Protein AF-A0A2V5Z0I7-F1 (afdb_monomer_lite)

Radius of gyration: 16.73 Å; chains: 1; bounding box: 42×34×54 Å

Sequence (210 aa):
NGSHGFQFGGGSILKSCLAYNNGGAGITTSSVSSLTVIDCNAHFNTGFGIAGPKRTFVTGSTGEENRGGGISVGGSSTVSNCNASGNTGIGIIASAGSAVTGCTASGNTGDGIQVDNLARVEGNTCQGNGAGGGDGAGVHATGRINRIDGNMSTQNDRGIDIDAGGNFVVRNDASNNTTNYDVVAGNTNANVETPGANFVLTRPWANFIH

Structure (mmCIF, N/CA/C/O backbone):
data_AF-A0A2V5Z0I7-F1
#
_entry.id   AF-A0A2V5Z0I7-F1
#
loop_
_atom_site.group_PDB
_atom_site.id
_atom_site.type_symbol
_atom_site.label_atom_id
_atom_site.label_alt_id
_atom_site.label_comp_id
_atom_site.label_asym_id
_atom_site.label_entity_id
_atom_site.label_seq_id
_atom_site.pdbx_PDB_ins_code
_atom_site.Cartn_x
_atom_site.Cartn_y
_atom_site.Cartn_z
_atom_site.occupancy
_atom_site.B_iso_or_equiv
_atom_site.auth_seq_id
_atom_site.auth_comp_id
_atom_site.auth_asym_id
_atom_site.auth_atom_id
_atom_site.pdbx_PDB_model_num
ATOM 1 N N . ASN A 1 1 ? 16.838 7.363 -18.043 1.00 72.88 1 ASN A N 1
ATOM 2 C CA . ASN A 1 1 ? 16.816 7.312 -19.538 1.00 72.88 1 ASN A CA 1
ATOM 3 C C . ASN A 1 1 ? 15.404 7.684 -20.030 1.00 72.88 1 ASN A C 1
ATOM 5 O O . ASN A 1 1 ? 14.581 8.005 -19.190 1.00 72.88 1 ASN A O 1
ATOM 9 N N . GLY A 1 2 ? 15.090 7.680 -21.334 1.00 88.44 2 GLY A N 1
ATOM 10 C CA . GLY A 1 2 ? 13.735 8.011 -21.834 1.00 88.44 2 GLY A CA 1
ATOM 11 C C . GLY A 1 2 ? 12.663 6.918 -21.654 1.00 88.44 2 GLY A C 1
ATOM 12 O O . GLY A 1 2 ? 11.547 7.084 -22.127 1.00 88.44 2 GLY A O 1
ATOM 13 N N . SER A 1 3 ? 12.997 5.796 -21.017 1.00 94.81 3 SER A N 1
ATOM 14 C CA . SER A 1 3 ? 12.151 4.612 -20.829 1.00 94.81 3 SER A CA 1
ATOM 15 C C . SER A 1 3 ? 12.289 4.106 -19.383 1.00 94.81 3 SER A C 1
ATOM 17 O O . SER A 1 3 ? 12.441 4.915 -18.472 1.00 94.81 3 SER A O 1
ATOM 19 N N . HIS A 1 4 ? 12.214 2.796 -19.149 1.00 96.31 4 HIS A N 1
ATOM 20 C CA . HIS A 1 4 ? 12.399 2.175 -17.841 1.00 96.31 4 HIS A CA 1
ATOM 21 C C . HIS A 1 4 ? 13.868 2.151 -17.404 1.00 96.31 4 HIS A C 1
ATOM 23 O O . HIS A 1 4 ? 14.768 2.011 -18.237 1.00 96.31 4 HIS A O 1
ATOM 29 N N . GLY A 1 5 ? 14.116 2.239 -16.093 1.00 96.88 5 GLY A N 1
ATOM 30 C CA . GLY A 1 5 ? 15.464 2.067 -15.538 1.00 96.88 5 GLY A CA 1
ATOM 31 C C . GLY A 1 5 ? 15.947 0.631 -15.716 1.00 96.88 5 GLY A C 1
ATOM 32 O O . GLY A 1 5 ? 16.978 0.380 -16.339 1.00 96.88 5 GLY A O 1
ATOM 33 N N . PHE A 1 6 ? 15.135 -0.311 -15.245 1.00 95.62 6 PHE A N 1
ATOM 34 C CA . PHE A 1 6 ? 15.355 -1.736 -15.395 1.00 95.62 6 PHE A CA 1
ATOM 35 C C . PHE A 1 6 ? 14.079 -2.458 -15.832 1.00 95.62 6 PHE A C 1
ATOM 37 O O . PHE A 1 6 ? 13.031 -2.311 -15.204 1.00 95.62 6 PHE A O 1
ATOM 44 N N . GLN A 1 7 ? 14.179 -3.275 -16.882 1.00 94.94 7 GLN A N 1
ATOM 45 C CA . GLN A 1 7 ? 13.086 -4.110 -17.374 1.00 94.94 7 GLN A CA 1
ATOM 46 C C . GLN A 1 7 ? 13.605 -5.510 -17.709 1.00 94.94 7 GLN A C 1
ATOM 48 O O . GLN A 1 7 ? 14.482 -5.660 -18.556 1.00 94.94 7 GLN A O 1
ATOM 53 N N . PHE A 1 8 ? 13.047 -6.535 -17.060 1.00 88.69 8 PHE A N 1
ATOM 54 C CA . PHE A 1 8 ? 13.478 -7.930 -17.230 1.00 88.69 8 PHE A CA 1
ATOM 55 C C . PHE A 1 8 ? 12.331 -8.868 -17.597 1.00 88.69 8 PHE A C 1
ATOM 57 O O . PHE A 1 8 ? 11.160 -8.487 -17.593 1.00 88.69 8 PHE A O 1
ATOM 64 N N . GLY A 1 9 ? 12.681 -10.122 -17.884 1.00 90.06 9 GLY A N 1
ATOM 65 C CA . GLY A 1 9 ? 11.720 -11.214 -17.981 1.00 90.06 9 GLY A CA 1
ATOM 66 C C . GLY A 1 9 ? 11.118 -11.599 -16.623 1.00 90.06 9 GLY A C 1
ATOM 67 O O . GLY A 1 9 ? 11.499 -11.100 -15.567 1.00 90.06 9 GLY A O 1
ATOM 68 N N . GLY A 1 10 ? 10.146 -12.508 -16.654 1.00 88.94 10 GLY A N 1
ATOM 69 C CA . GLY A 1 10 ? 9.521 -13.028 -15.440 1.00 88.94 10 GLY A CA 1
ATOM 70 C C . GLY A 1 10 ? 10.473 -13.906 -14.625 1.00 88.94 10 GLY A C 1
ATOM 71 O O . GLY A 1 10 ? 11.297 -14.617 -15.194 1.00 88.94 10 GLY A O 1
ATOM 72 N N . GLY A 1 11 ? 10.339 -13.880 -13.299 1.00 89.81 11 GLY A N 1
ATOM 73 C CA . GLY A 1 11 ? 11.172 -14.668 -12.384 1.00 89.81 11 GLY A CA 1
ATOM 74 C C . GLY A 1 11 ? 12.544 -14.060 -12.095 1.00 89.81 11 GLY A C 1
ATOM 75 O O . GLY A 1 11 ? 13.369 -14.703 -11.453 1.00 89.81 11 GLY A O 1
ATOM 76 N N . SER A 1 12 ? 12.806 -12.836 -12.557 1.00 94.62 12 SER A N 1
ATOM 77 C CA . SER A 1 12 ? 14.054 -12.140 -12.256 1.00 94.62 12 SER A CA 1
ATOM 78 C C . SER A 1 12 ? 14.143 -11.721 -10.787 1.00 94.62 12 SER A C 1
ATOM 80 O O . SER A 1 12 ? 13.142 -11.372 -10.156 1.00 94.62 12 SER A O 1
ATOM 82 N N . ILE A 1 13 ? 15.372 -11.737 -10.270 1.00 96.19 13 ILE A N 1
ATOM 83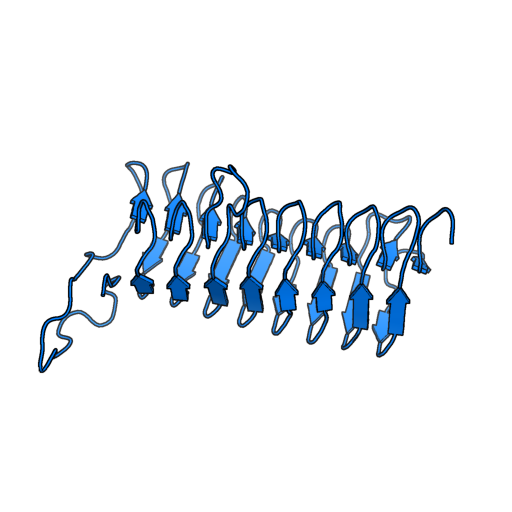 C CA . ILE A 1 13 ? 15.728 -11.277 -8.928 1.00 96.19 13 ILE A CA 1
ATOM 84 C C . ILE A 1 13 ? 16.647 -10.076 -9.078 1.00 96.19 13 ILE A C 1
ATOM 86 O O . ILE A 1 13 ? 17.708 -10.180 -9.694 1.00 96.19 13 ILE A O 1
ATOM 90 N N . LEU A 1 14 ? 16.249 -8.959 -8.485 1.00 96.38 14 LEU A N 1
ATOM 91 C CA . LEU A 1 14 ? 17.038 -7.746 -8.382 1.00 96.38 14 LEU A CA 1
ATOM 92 C C . LEU A 1 14 ? 17.409 -7.488 -6.939 1.00 96.38 14 LEU A C 1
ATOM 94 O O . LEU A 1 14 ? 16.564 -7.569 -6.048 1.00 96.38 14 LEU A O 1
ATOM 98 N N . LYS A 1 15 ? 18.681 -7.156 -6.732 1.00 98.12 15 LYS A N 1
ATOM 99 C CA . LYS A 1 15 ? 19.202 -6.823 -5.419 1.00 98.12 15 LYS A CA 1
ATOM 100 C C . LYS A 1 15 ? 20.134 -5.621 -5.477 1.00 98.12 15 LYS A C 1
ATOM 102 O O . LYS A 1 15 ? 20.977 -5.567 -6.368 1.00 98.12 15 LYS A O 1
ATOM 107 N N . SER A 1 16 ? 20.003 -4.690 -4.531 1.00 98.12 16 SER A N 1
ATOM 108 C CA . SER A 1 16 ? 20.959 -3.586 -4.328 1.00 98.12 16 SER A CA 1
ATOM 109 C C . SER A 1 16 ? 21.201 -2.735 -5.583 1.00 98.12 16 SER A C 1
ATOM 111 O O . SER A 1 16 ? 22.336 -2.438 -5.946 1.00 98.12 16 SER A O 1
ATOM 113 N N . CYS A 1 17 ? 20.118 -2.364 -6.270 1.00 97.50 17 CYS A N 1
ATOM 114 C CA . CYS A 1 17 ? 20.156 -1.591 -7.518 1.00 97.50 17 CYS A CA 1
ATOM 115 C C . CYS A 1 17 ? 19.535 -0.197 -7.341 1.00 97.50 17 CYS A C 1
ATOM 117 O O . CYS A 1 17 ? 18.588 -0.044 -6.571 1.00 97.50 17 CYS A O 1
ATOM 119 N N . LEU A 1 18 ? 20.019 0.789 -8.107 1.00 97.81 18 LEU A N 1
ATOM 120 C CA . LEU A 1 18 ? 19.482 2.156 -8.157 1.00 97.81 18 LEU A CA 1
ATOM 121 C C . LEU A 1 18 ? 18.833 2.442 -9.520 1.00 97.81 18 LEU A C 1
ATOM 123 O O . LEU A 1 18 ? 19.517 2.444 -10.542 1.00 97.81 18 LEU A O 1
ATOM 127 N N . ALA A 1 19 ? 17.531 2.727 -9.528 1.00 97.69 19 ALA A N 1
ATOM 128 C CA . ALA A 1 19 ? 16.762 3.166 -10.689 1.00 97.69 19 ALA A CA 1
ATOM 129 C C . ALA A 1 19 ? 16.374 4.644 -10.539 1.00 97.69 19 ALA A C 1
ATOM 131 O O . ALA A 1 19 ? 15.366 4.977 -9.917 1.00 97.69 19 ALA A O 1
ATOM 132 N N . TYR A 1 20 ? 17.189 5.533 -11.105 1.00 97.75 20 TYR A N 1
ATOM 133 C CA . TYR A 1 20 ? 17.080 6.979 -10.900 1.00 97.75 20 TYR A CA 1
ATOM 134 C C . TYR A 1 20 ? 16.722 7.730 -12.189 1.00 97.75 20 TYR A C 1
ATOM 136 O O . TYR A 1 20 ? 17.360 7.508 -13.220 1.00 97.75 20 TYR A O 1
ATOM 144 N N . ASN A 1 21 ? 15.752 8.648 -12.114 1.00 97.50 21 ASN A N 1
ATOM 145 C CA . ASN A 1 21 ? 15.411 9.606 -13.174 1.00 97.50 21 ASN A CA 1
ATOM 146 C C . ASN A 1 21 ? 15.149 8.956 -14.550 1.00 97.50 21 ASN A C 1
ATOM 148 O O . ASN A 1 21 ? 15.847 9.195 -15.549 1.00 97.50 21 ASN A O 1
ATOM 152 N N . ASN A 1 22 ? 14.149 8.073 -14.591 1.00 98.19 22 ASN A N 1
ATOM 153 C CA . ASN A 1 22 ? 13.744 7.365 -15.803 1.00 98.19 22 ASN A CA 1
ATOM 154 C C . ASN A 1 22 ? 12.391 7.848 -16.353 1.00 98.19 22 ASN A C 1
ATOM 156 O O . ASN A 1 22 ? 11.470 8.204 -15.617 1.00 98.19 22 ASN A O 1
ATOM 160 N N . GLY A 1 23 ? 12.275 7.843 -17.681 1.00 97.94 23 GLY A N 1
ATOM 161 C CA . GLY A 1 23 ? 11.106 8.263 -18.460 1.00 97.94 23 GLY A CA 1
ATOM 162 C C . GLY A 1 23 ? 9.938 7.271 -18.449 1.00 97.94 23 GLY A C 1
ATOM 163 O O . GLY A 1 23 ? 8.920 7.524 -19.082 1.00 97.94 23 GLY A O 1
ATOM 164 N N . GLY A 1 24 ? 10.061 6.171 -17.709 1.00 97.00 24 GLY A N 1
ATOM 165 C CA . GLY A 1 24 ? 8.984 5.255 -17.351 1.00 97.00 24 GLY A CA 1
ATOM 166 C C . GLY A 1 24 ? 9.108 4.830 -15.889 1.00 97.00 24 GLY A C 1
ATOM 167 O O . GLY A 1 24 ? 9.561 5.602 -15.050 1.00 97.00 24 GLY A O 1
ATOM 168 N N . ALA A 1 25 ? 8.710 3.596 -15.575 1.00 97.50 25 ALA A N 1
ATOM 169 C CA . ALA A 1 25 ? 8.950 3.000 -14.258 1.00 97.50 25 ALA A CA 1
ATOM 170 C C . ALA A 1 25 ? 10.449 2.796 -13.956 1.00 97.50 25 ALA A C 1
ATOM 172 O O . ALA A 1 25 ? 11.232 2.535 -14.874 1.00 97.50 25 ALA A O 1
ATOM 173 N N . GLY A 1 26 ? 10.835 2.856 -12.681 1.00 98.25 26 GLY A N 1
ATOM 174 C CA . GLY A 1 26 ? 12.211 2.600 -12.251 1.00 98.25 26 GLY A CA 1
ATOM 175 C C . GLY A 1 26 ? 12.608 1.140 -12.464 1.00 98.25 26 GLY A C 1
ATOM 176 O O . GLY A 1 26 ? 13.501 0.847 -13.258 1.00 98.25 26 GLY A O 1
ATOM 177 N N . ILE A 1 27 ? 11.912 0.222 -11.795 1.00 97.69 27 ILE A N 1
ATOM 178 C CA . ILE A 1 27 ? 12.108 -1.229 -11.893 1.00 97.69 27 ILE A CA 1
ATOM 179 C C . ILE A 1 27 ? 10.803 -1.874 -12.345 1.00 97.69 27 ILE A C 1
ATOM 181 O O . ILE A 1 27 ? 9.761 -1.666 -11.729 1.00 97.69 27 ILE A O 1
ATOM 185 N N . THR A 1 28 ? 10.851 -2.674 -13.407 1.00 96.50 28 THR A N 1
ATOM 186 C CA . THR A 1 28 ? 9.677 -3.379 -13.923 1.00 96.50 28 THR A CA 1
ATOM 187 C C . THR A 1 28 ? 10.035 -4.696 -14.612 1.00 96.50 28 THR A C 1
ATOM 189 O O . THR A 1 28 ? 11.202 -5.082 -14.722 1.00 96.50 28 THR A O 1
ATOM 192 N N . THR A 1 29 ? 9.019 -5.407 -15.093 1.00 92.94 29 THR A N 1
ATOM 193 C CA . THR A 1 29 ? 9.180 -6.578 -15.959 1.00 92.94 29 THR A CA 1
ATOM 194 C C . THR A 1 29 ? 8.359 -6.420 -17.231 1.00 92.94 29 THR A C 1
ATOM 196 O O . THR A 1 29 ? 7.343 -5.730 -17.246 1.00 92.94 29 THR A O 1
ATOM 199 N N . SER A 1 30 ? 8.762 -7.104 -18.296 1.00 89.06 30 SER A N 1
ATOM 200 C CA . SER A 1 30 ? 7.955 -7.277 -19.509 1.00 89.06 30 SER A CA 1
ATOM 201 C C . SER A 1 30 ? 7.027 -8.502 -19.441 1.00 89.06 30 SER A C 1
ATOM 203 O O . SER A 1 30 ? 6.398 -8.860 -20.434 1.00 89.06 30 SER A O 1
ATOM 205 N N . SER A 1 31 ? 6.944 -9.177 -18.287 1.00 85.69 31 SER A N 1
ATOM 206 C CA . SER A 1 31 ? 6.233 -10.445 -18.098 1.00 85.69 31 SER A CA 1
ATOM 207 C C . SER A 1 31 ? 5.116 -10.335 -17.057 1.00 85.69 31 SER A C 1
ATOM 209 O O . SER A 1 31 ? 5.097 -9.457 -16.206 1.00 85.69 31 SER A O 1
ATOM 211 N N . VAL A 1 32 ? 4.197 -11.300 -17.067 1.00 84.81 32 VAL A N 1
ATOM 212 C CA . VAL A 1 32 ? 3.115 -11.428 -16.074 1.00 84.81 32 VAL A CA 1
ATOM 213 C C . VAL A 1 32 ? 3.430 -12.450 -14.970 1.00 84.81 32 VAL A C 1
ATOM 215 O O . VAL A 1 32 ? 2.522 -12.912 -14.279 1.00 84.81 32 VAL A O 1
ATOM 218 N N . SER A 1 33 ? 4.690 -12.885 -14.838 1.00 88.44 33 SER A N 1
ATOM 219 C CA . SER A 1 33 ? 5.036 -14.062 -14.023 1.00 88.44 33 SER A CA 1
ATOM 220 C C . SER A 1 33 ? 5.293 -13.750 -12.549 1.00 88.44 33 SER A C 1
ATOM 222 O O . SER A 1 33 ? 4.481 -14.138 -11.712 1.00 88.44 33 SER A O 1
ATOM 224 N N . SER A 1 34 ? 6.444 -13.164 -12.236 1.00 93.75 34 SER A N 1
ATOM 225 C CA . SER A 1 34 ? 6.893 -12.807 -10.887 1.00 93.75 34 SER A CA 1
ATOM 226 C C . SER A 1 34 ? 8.106 -11.888 -10.998 1.00 93.75 34 SER A C 1
ATOM 228 O O . SER A 1 34 ? 8.772 -11.851 -12.037 1.00 93.75 34 SER A O 1
ATOM 230 N N . LEU A 1 35 ? 8.389 -11.161 -9.923 1.00 96.31 35 LEU A N 1
ATOM 231 C CA . LEU A 1 35 ? 9.571 -10.320 -9.774 1.00 96.31 35 LEU A CA 1
ATOM 232 C C . LEU A 1 35 ? 9.997 -10.345 -8.309 1.00 96.31 35 LEU A C 1
ATOM 234 O O . LEU A 1 35 ? 9.147 -10.233 -7.432 1.00 96.31 35 LEU A O 1
ATOM 238 N N . THR A 1 36 ? 11.292 -10.445 -8.048 1.00 98.00 36 THR A N 1
ATOM 239 C CA . THR A 1 36 ? 11.851 -10.288 -6.705 1.00 98.00 36 THR A CA 1
ATOM 240 C C . THR A 1 36 ? 12.726 -9.043 -6.684 1.00 98.00 36 THR A C 1
ATOM 242 O O . THR A 1 36 ? 13.647 -8.937 -7.488 1.00 98.00 36 THR A O 1
ATOM 245 N N . VAL A 1 37 ? 12.443 -8.106 -5.782 1.00 98.31 37 VAL A N 1
ATOM 246 C CA . VAL A 1 37 ? 13.184 -6.851 -5.604 1.00 98.31 37 VAL A CA 1
ATOM 247 C C . VAL A 1 37 ? 13.608 -6.738 -4.145 1.00 98.31 37 VAL A C 1
ATOM 249 O O . VAL A 1 37 ? 12.775 -6.801 -3.242 1.00 98.31 37 VAL A O 1
ATOM 252 N N . ILE A 1 38 ? 14.910 -6.628 -3.912 1.00 98.69 38 ILE A N 1
ATOM 253 C CA . ILE A 1 38 ? 15.512 -6.667 -2.579 1.00 98.69 38 ILE A CA 1
ATOM 254 C C . ILE A 1 38 ? 16.476 -5.490 -2.453 1.00 98.69 38 ILE A C 1
ATOM 256 O O . ILE A 1 38 ? 17.401 -5.364 -3.250 1.00 98.69 38 ILE A O 1
ATOM 260 N N . ASP A 1 39 ? 16.311 -4.647 -1.442 1.00 98.56 39 ASP A N 1
ATOM 261 C CA . ASP A 1 39 ? 17.251 -3.557 -1.148 1.00 98.56 39 ASP A CA 1
ATOM 262 C C . ASP A 1 39 ? 17.509 -2.619 -2.348 1.00 98.56 39 ASP A C 1
ATOM 264 O O . ASP A 1 39 ? 18.632 -2.166 -2.571 1.00 98.56 39 ASP A O 1
ATOM 268 N N . CYS A 1 40 ? 16.498 -2.372 -3.184 1.00 98.56 40 CYS A N 1
ATOM 269 C CA . CYS A 1 40 ? 16.621 -1.498 -4.352 1.00 98.56 40 CYS A CA 1
ATOM 270 C C . CYS A 1 40 ? 16.057 -0.106 -4.073 1.00 98.56 40 CYS A C 1
ATOM 272 O O . CYS A 1 40 ? 15.072 0.035 -3.358 1.00 98.56 40 CYS A O 1
ATOM 274 N N . ASN A 1 41 ? 16.625 0.915 -4.712 1.00 98.31 41 ASN A N 1
ATOM 275 C CA . ASN A 1 41 ? 16.130 2.285 -4.647 1.00 98.31 41 ASN A CA 1
ATOM 276 C C . ASN A 1 41 ? 15.627 2.726 -6.028 1.00 98.31 41 ASN A C 1
ATOM 278 O O . ASN A 1 41 ? 16.396 2.739 -6.989 1.00 98.31 41 ASN A O 1
ATOM 282 N N . ALA A 1 42 ? 14.347 3.071 -6.135 1.00 98.31 42 ALA A N 1
ATOM 283 C CA . ALA A 1 42 ? 13.740 3.634 -7.328 1.00 98.31 42 ALA A CA 1
ATOM 284 C C . ALA A 1 42 ? 13.226 5.054 -7.054 1.00 98.31 42 ALA A C 1
ATOM 286 O O . ALA A 1 42 ? 12.250 5.245 -6.327 1.00 98.31 42 ALA A O 1
ATOM 287 N N . HIS A 1 43 ? 13.883 6.038 -7.670 1.00 96.88 43 HIS A N 1
ATOM 288 C CA . HIS A 1 43 ? 13.729 7.450 -7.332 1.00 96.88 43 HIS A CA 1
ATOM 289 C C . HIS A 1 43 ? 13.579 8.356 -8.562 1.00 96.88 43 HIS A C 1
ATOM 291 O O . HIS A 1 43 ? 14.244 8.139 -9.582 1.00 96.88 43 HIS A O 1
ATOM 297 N N . PHE A 1 44 ? 12.754 9.404 -8.469 1.00 97.81 44 PHE A N 1
ATOM 298 C CA . PHE A 1 44 ? 12.509 10.379 -9.550 1.00 97.81 44 PHE A CA 1
ATOM 299 C C . PHE A 1 44 ? 12.086 9.773 -10.895 1.00 97.81 44 PHE A C 1
ATOM 301 O O . PHE A 1 44 ? 12.395 10.304 -11.962 1.00 97.81 44 PHE A O 1
ATOM 308 N N . ASN A 1 45 ? 11.388 8.645 -10.889 1.00 98.44 45 ASN A N 1
ATOM 309 C CA . ASN A 1 45 ? 10.894 8.054 -12.123 1.00 98.44 45 ASN A CA 1
ATOM 310 C C . ASN A 1 45 ? 9.550 8.678 -12.503 1.00 98.44 45 ASN A C 1
ATOM 312 O O . ASN A 1 45 ? 8.736 9.046 -11.658 1.00 98.44 45 ASN A O 1
ATOM 316 N N . THR A 1 46 ? 9.308 8.822 -13.800 1.00 98.25 46 THR A N 1
ATOM 317 C CA . THR A 1 46 ? 8.039 9.381 -14.291 1.00 98.25 46 THR A CA 1
ATOM 318 C C . THR A 1 46 ? 6.867 8.405 -14.135 1.00 98.25 46 THR A C 1
ATOM 320 O O . THR A 1 46 ? 5.726 8.841 -14.018 1.00 98.25 46 THR A O 1
ATOM 323 N N . GLY A 1 47 ? 7.135 7.095 -14.122 1.00 97.81 47 GLY A N 1
ATOM 324 C CA . GLY A 1 47 ? 6.166 6.054 -13.777 1.00 97.81 47 GLY A CA 1
ATOM 325 C C . GLY A 1 47 ? 6.199 5.704 -12.289 1.00 97.81 47 GLY A C 1
ATOM 326 O O . GLY A 1 47 ? 6.549 6.536 -11.457 1.00 97.81 47 GLY A O 1
ATOM 327 N N . PHE A 1 48 ? 5.854 4.458 -11.957 1.00 98.31 48 PHE A N 1
ATOM 328 C CA . PHE A 1 48 ? 6.072 3.922 -10.611 1.00 98.31 48 PHE A CA 1
ATOM 329 C C . PHE A 1 48 ? 7.563 3.701 -10.335 1.00 98.31 48 PHE A C 1
ATOM 331 O O . PHE A 1 48 ? 8.308 3.328 -11.245 1.00 98.31 48 PHE A O 1
ATOM 338 N N . GLY A 1 49 ? 7.999 3.849 -9.085 1.00 98.56 49 GLY A N 1
ATOM 339 C CA . GLY A 1 49 ? 9.346 3.445 -8.681 1.00 98.56 49 GLY A CA 1
ATOM 340 C C . GLY A 1 49 ? 9.580 1.957 -8.962 1.00 98.56 49 GLY A C 1
ATOM 341 O O . GLY A 1 49 ? 10.462 1.588 -9.741 1.00 98.56 49 GLY A O 1
ATOM 342 N N . ILE A 1 50 ? 8.728 1.100 -8.399 1.00 98.56 50 ILE A N 1
ATOM 343 C CA . ILE A 1 50 ? 8.744 -0.352 -8.616 1.00 98.56 50 ILE A CA 1
ATOM 344 C C . ILE A 1 50 ? 7.373 -0.794 -9.130 1.00 98.56 50 ILE A C 1
ATOM 346 O O . ILE A 1 50 ? 6.361 -0.557 -8.480 1.00 98.56 50 ILE A O 1
ATOM 350 N N . ALA A 1 51 ? 7.338 -1.465 -10.281 1.00 97.50 51 ALA A N 1
ATOM 351 C CA . ALA A 1 51 ? 6.130 -2.024 -10.880 1.00 97.50 51 ALA A CA 1
ATOM 352 C C . ALA A 1 51 ? 6.300 -3.533 -11.108 1.00 97.50 51 ALA A C 1
ATOM 354 O O . ALA A 1 51 ? 7.016 -3.969 -12.010 1.00 97.50 51 ALA A O 1
ATOM 355 N N . GLY A 1 52 ? 5.647 -4.340 -10.278 1.00 96.38 52 GLY A N 1
ATOM 356 C CA . GLY A 1 52 ? 5.685 -5.796 -10.344 1.00 96.38 52 GLY A CA 1
ATOM 357 C C . GLY A 1 52 ? 4.380 -6.405 -10.867 1.00 96.38 52 GLY A C 1
ATOM 358 O O . GLY A 1 52 ? 3.302 -5.882 -10.579 1.00 96.38 52 GLY A O 1
ATOM 359 N N . PRO A 1 53 ? 4.434 -7.530 -11.605 1.00 96.25 53 PRO A N 1
ATOM 360 C CA . PRO A 1 53 ? 3.240 -8.304 -11.934 1.00 96.25 53 PRO A CA 1
ATOM 361 C C . PRO A 1 53 ? 2.671 -9.008 -10.683 1.00 96.25 53 PRO A C 1
ATOM 363 O O . PRO A 1 53 ? 2.958 -8.656 -9.542 1.00 96.25 53 PRO A O 1
ATOM 366 N N . LYS A 1 54 ? 1.825 -10.025 -10.876 1.00 95.81 54 LYS A N 1
ATOM 367 C CA . LYS A 1 54 ? 1.428 -10.933 -9.787 1.00 95.81 54 LYS A CA 1
ATOM 368 C C . LYS A 1 54 ? 2.636 -11.677 -9.209 1.00 95.81 54 LYS A C 1
ATOM 370 O O . LYS A 1 54 ? 3.608 -11.919 -9.926 1.00 95.81 54 LYS A O 1
ATOM 375 N N . ARG A 1 55 ? 2.527 -12.130 -7.956 1.00 96.94 55 ARG A N 1
ATOM 376 C CA . ARG A 1 55 ? 3.582 -12.866 -7.232 1.00 96.94 55 ARG A CA 1
ATOM 377 C C . ARG A 1 55 ? 4.905 -12.109 -7.206 1.00 96.94 55 ARG A C 1
ATOM 379 O O . ARG A 1 55 ? 5.973 -12.687 -7.427 1.00 96.94 55 ARG A O 1
ATOM 386 N N . THR A 1 56 ? 4.825 -10.806 -6.987 1.00 97.94 56 THR A N 1
ATOM 387 C CA . THR A 1 56 ? 6.001 -9.980 -6.772 1.00 97.94 56 THR A CA 1
ATOM 388 C C . THR A 1 56 ? 6.369 -9.989 -5.294 1.00 97.94 56 THR A C 1
ATOM 390 O O . THR A 1 56 ? 5.508 -9.918 -4.423 1.00 97.94 56 THR A O 1
ATOM 393 N N . PHE A 1 57 ? 7.663 -10.089 -5.017 1.00 98.44 57 PHE A N 1
ATOM 394 C CA . PHE A 1 57 ? 8.227 -9.975 -3.682 1.00 98.44 57 PHE A CA 1
ATOM 395 C C . PHE A 1 57 ? 9.114 -8.735 -3.636 1.00 98.44 57 PHE A C 1
ATOM 397 O O . PHE A 1 57 ? 10.128 -8.692 -4.329 1.00 98.44 57 PHE A O 1
ATOM 404 N N . VAL A 1 58 ? 8.731 -7.734 -2.848 1.00 98.75 58 VAL A N 1
ATOM 405 C CA . VAL A 1 58 ? 9.513 -6.515 -2.623 1.00 98.75 58 VAL A CA 1
ATOM 406 C C . VAL A 1 58 ? 9.864 -6.433 -1.147 1.00 98.75 58 VAL A C 1
ATOM 408 O O . VAL A 1 58 ? 8.972 -6.441 -0.299 1.00 98.75 58 VAL A O 1
ATOM 411 N N . THR A 1 59 ? 11.153 -6.343 -0.828 1.00 98.81 59 THR A N 1
ATOM 412 C CA . THR A 1 59 ? 11.595 -6.136 0.552 1.00 98.81 59 THR A CA 1
ATOM 413 C C . THR A 1 59 ? 12.743 -5.146 0.650 1.00 98.81 59 THR A C 1
ATOM 415 O O . THR A 1 59 ? 13.581 -5.083 -0.252 1.00 98.81 59 THR A O 1
ATOM 418 N N . GLY A 1 60 ? 12.788 -4.375 1.738 1.00 98.50 60 GLY A N 1
ATOM 419 C CA . GLY A 1 60 ? 13.908 -3.468 2.021 1.00 98.50 60 GLY A CA 1
ATOM 420 C C . GLY A 1 60 ? 14.105 -2.381 0.963 1.00 98.50 60 GLY A C 1
ATOM 421 O O . GLY A 1 60 ? 15.197 -1.843 0.841 1.00 98.50 60 GLY A O 1
ATOM 422 N N . SER A 1 61 ? 13.096 -2.121 0.130 1.00 98.81 61 SER A N 1
ATOM 423 C CA . SER A 1 61 ? 13.246 -1.311 -1.079 1.00 98.81 61 SER A CA 1
ATOM 424 C C . SER A 1 61 ? 12.523 0.025 -0.964 1.00 98.81 61 SER A C 1
ATOM 426 O O . SER A 1 61 ? 11.579 0.185 -0.192 1.00 98.81 61 SER A O 1
ATOM 428 N N . THR A 1 62 ? 12.958 0.971 -1.784 1.00 98.56 62 THR A N 1
ATOM 429 C CA . THR A 1 62 ? 12.490 2.350 -1.789 1.00 98.56 62 THR A CA 1
ATOM 430 C C . THR A 1 62 ? 11.845 2.695 -3.130 1.00 98.56 62 THR A C 1
ATOM 432 O O . THR A 1 62 ? 12.430 2.438 -4.182 1.00 98.56 62 THR A O 1
ATOM 435 N N . GLY A 1 63 ? 10.655 3.294 -3.088 1.00 98.38 63 GLY A N 1
ATOM 436 C CA . GLY A 1 63 ? 9.956 3.907 -4.216 1.00 98.38 63 GLY A CA 1
ATOM 437 C C . GLY A 1 63 ? 9.592 5.351 -3.878 1.00 98.38 63 GLY A C 1
ATOM 438 O O . GLY A 1 63 ? 8.480 5.615 -3.426 1.00 98.38 63 GLY A O 1
ATOM 439 N N . GLU A 1 64 ? 10.528 6.276 -4.069 1.00 97.75 64 GLU A N 1
ATOM 440 C CA . GLU A 1 64 ? 10.419 7.663 -3.594 1.00 97.75 64 GLU A CA 1
ATOM 441 C C . GLU A 1 64 ? 10.386 8.696 -4.723 1.00 97.75 64 GLU A C 1
ATOM 443 O O . GLU A 1 64 ? 11.030 8.531 -5.762 1.00 97.75 64 GLU A O 1
ATOM 448 N N . GLU A 1 65 ? 9.635 9.777 -4.509 1.00 98.06 65 GLU A N 1
ATOM 449 C CA . GLU A 1 65 ? 9.603 10.957 -5.386 1.00 98.06 65 GLU A CA 1
ATOM 450 C C . GLU A 1 65 ? 9.321 10.628 -6.863 1.00 98.06 65 GLU A C 1
ATOM 452 O O . GLU A 1 65 ? 9.823 11.266 -7.792 1.00 98.06 65 GLU A O 1
ATOM 457 N N . ASN A 1 66 ? 8.508 9.598 -7.103 1.00 98.38 66 ASN A N 1
ATOM 458 C CA . ASN A 1 66 ? 8.100 9.184 -8.438 1.00 98.38 66 ASN A CA 1
ATOM 459 C C . ASN A 1 66 ? 6.763 9.830 -8.815 1.00 98.38 66 ASN A C 1
ATOM 461 O O . ASN A 1 66 ? 5.884 10.042 -7.975 1.00 98.38 66 ASN A O 1
ATOM 465 N N . ARG A 1 67 ? 6.577 10.109 -10.108 1.00 97.06 67 ARG A N 1
ATOM 466 C CA . ARG A 1 67 ? 5.347 10.758 -10.581 1.00 97.06 67 ARG A CA 1
ATOM 467 C C . ARG A 1 67 ? 4.140 9.817 -10.645 1.00 97.06 67 ARG A C 1
ATOM 469 O O . ARG A 1 67 ? 3.014 10.254 -10.441 1.00 97.06 67 ARG A O 1
ATOM 476 N N . GLY A 1 68 ? 4.346 8.534 -10.940 1.00 95.38 68 GLY A N 1
ATOM 477 C CA . GLY A 1 68 ? 3.244 7.566 -11.013 1.00 95.38 68 GLY A CA 1
ATOM 478 C C . GLY A 1 68 ? 2.809 7.017 -9.650 1.00 95.38 68 GLY A C 1
ATOM 479 O O . GLY A 1 68 ? 1.637 6.707 -9.461 1.00 95.38 68 GLY A O 1
ATOM 480 N N . GLY A 1 69 ? 3.750 6.889 -8.712 1.00 97.44 69 GLY A N 1
ATOM 481 C CA . GLY A 1 69 ? 3.564 6.246 -7.409 1.00 97.44 69 GLY A CA 1
ATOM 482 C C . GLY A 1 69 ? 4.825 5.505 -6.954 1.00 97.44 69 GLY A C 1
ATOM 483 O O . GLY A 1 69 ? 5.776 5.353 -7.724 1.00 97.44 69 GLY A O 1
ATOM 484 N N . GLY A 1 70 ? 4.848 5.014 -5.718 1.00 98.62 70 GLY A N 1
ATOM 485 C CA . GLY A 1 70 ? 6.040 4.368 -5.159 1.00 98.62 70 GLY A CA 1
ATOM 486 C C . GLY A 1 70 ? 6.216 2.929 -5.646 1.00 98.62 70 GLY A C 1
ATOM 487 O O . GLY A 1 70 ? 7.095 2.625 -6.458 1.00 98.62 70 GLY A O 1
ATOM 488 N N . ILE A 1 71 ? 5.365 2.033 -5.149 1.00 98.88 71 ILE A N 1
ATOM 489 C CA . ILE A 1 71 ? 5.428 0.587 -5.380 1.00 98.88 71 ILE A CA 1
ATOM 490 C C . ILE A 1 71 ? 4.050 0.089 -5.818 1.00 98.88 71 ILE A C 1
ATOM 492 O O . ILE A 1 71 ? 3.071 0.233 -5.097 1.00 98.88 71 ILE A O 1
ATOM 496 N N . SER A 1 72 ? 3.967 -0.549 -6.981 1.00 98.56 72 SER A N 1
ATOM 497 C CA . SER A 1 72 ? 2.750 -1.196 -7.471 1.00 98.56 72 SER A CA 1
ATOM 498 C C . SER A 1 72 ? 3.017 -2.673 -7.726 1.00 98.56 72 SER A C 1
ATOM 500 O O . SER A 1 72 ? 3.925 -3.020 -8.483 1.00 98.56 72 SER A O 1
ATOM 502 N N . VAL A 1 73 ? 2.242 -3.549 -7.085 1.00 98.44 73 VAL A N 1
ATOM 503 C CA . VAL A 1 73 ? 2.344 -5.001 -7.261 1.00 98.44 73 VAL A CA 1
ATOM 504 C C . VAL A 1 73 ? 0.996 -5.630 -7.610 1.00 98.44 73 VAL A C 1
ATOM 506 O O . VAL A 1 73 ? -0.066 -5.259 -7.095 1.00 98.44 73 VAL A O 1
ATOM 509 N N . GLY A 1 74 ? 1.048 -6.633 -8.487 1.00 97.81 74 GLY A N 1
ATOM 510 C CA . GLY A 1 74 ? -0.102 -7.463 -8.828 1.00 97.81 74 GLY A CA 1
ATOM 511 C C . GLY A 1 74 ? -0.503 -8.411 -7.695 1.00 97.81 74 GLY A C 1
ATOM 512 O O . GLY A 1 74 ? 0.063 -8.390 -6.605 1.00 97.81 74 GLY A O 1
ATOM 513 N N . GLY A 1 75 ? -1.496 -9.268 -7.948 1.00 97.62 75 GLY A N 1
ATOM 514 C CA . GLY A 1 75 ? -2.069 -10.132 -6.910 1.00 97.62 75 GLY A CA 1
ATOM 515 C C . GLY A 1 75 ? -1.099 -11.178 -6.354 1.00 97.62 75 GLY A C 1
ATOM 516 O O . GLY A 1 75 ? -0.127 -11.558 -7.014 1.00 97.62 75 GLY A O 1
ATOM 517 N N . SER A 1 76 ? -1.397 -11.677 -5.154 1.00 98.06 76 SER A N 1
ATOM 518 C CA . SER A 1 76 ? -0.583 -12.667 -4.430 1.00 98.06 76 SER A CA 1
ATOM 519 C C . SER A 1 76 ? 0.870 -12.228 -4.213 1.00 98.06 76 SER A C 1
ATOM 521 O O . SER A 1 76 ? 1.788 -13.037 -4.357 1.00 98.06 76 SER A O 1
ATOM 523 N N . SER A 1 77 ? 1.083 -10.945 -3.926 1.00 98.62 77 SER A N 1
ATOM 524 C CA . SER A 1 77 ? 2.409 -10.348 -3.751 1.00 98.62 77 SER A CA 1
ATOM 525 C C . SER A 1 77 ? 2.724 -10.059 -2.282 1.00 98.62 77 SER A C 1
ATOM 527 O O . SER A 1 77 ? 1.839 -10.025 -1.428 1.00 98.62 77 SER A O 1
ATOM 529 N N . THR A 1 78 ? 3.994 -9.814 -1.982 1.00 98.81 78 THR A N 1
ATOM 530 C CA . THR A 1 78 ? 4.450 -9.362 -0.664 1.00 98.81 78 THR A CA 1
ATOM 531 C C . THR A 1 78 ? 5.255 -8.087 -0.830 1.00 98.81 78 THR A C 1
ATOM 533 O O . THR A 1 78 ? 6.191 -8.048 -1.629 1.00 98.81 78 THR A O 1
ATOM 536 N N . VAL A 1 79 ? 4.905 -7.063 -0.060 1.00 98.94 79 VAL A N 1
ATOM 537 C CA . VAL A 1 79 ? 5.675 -5.828 0.089 1.00 98.94 79 VAL A CA 1
ATOM 538 C C . VAL A 1 79 ? 5.980 -5.675 1.571 1.00 98.94 79 VAL A C 1
ATOM 540 O O . VAL A 1 79 ? 5.063 -5.573 2.382 1.00 98.94 79 VAL A O 1
ATOM 543 N N . SER A 1 80 ? 7.254 -5.702 1.945 1.00 98.88 80 SER A N 1
ATOM 544 C CA . SER A 1 80 ? 7.634 -5.659 3.357 1.00 98.88 80 SER A CA 1
ATOM 545 C C . SER A 1 80 ? 8.831 -4.771 3.626 1.00 98.88 80 SER A C 1
ATOM 547 O O . SER A 1 80 ? 9.799 -4.811 2.872 1.00 98.88 80 SER A O 1
ATOM 549 N N . ASN A 1 81 ? 8.823 -4.028 4.732 1.00 98.81 81 ASN A N 1
ATOM 550 C CA . ASN A 1 81 ? 9.962 -3.196 5.137 1.00 98.81 81 ASN A CA 1
ATOM 551 C C . ASN A 1 81 ? 10.419 -2.245 4.016 1.00 98.81 81 ASN A C 1
ATOM 553 O O . ASN A 1 81 ? 11.608 -2.154 3.718 1.00 98.81 81 ASN A O 1
ATOM 557 N N . CYS A 1 82 ? 9.469 -1.624 3.316 1.00 98.88 82 CYS A N 1
ATOM 558 C CA . CYS A 1 82 ? 9.741 -0.729 2.191 1.00 98.88 82 CYS A CA 1
ATOM 559 C C . CYS A 1 82 ? 9.388 0.717 2.540 1.00 98.88 82 CYS A C 1
ATOM 561 O O . CYS A 1 82 ? 8.524 0.949 3.386 1.00 98.88 82 CYS A O 1
ATOM 563 N N . ASN A 1 83 ? 10.013 1.674 1.851 1.00 98.81 83 ASN A N 1
ATOM 564 C CA . ASN A 1 83 ? 9.646 3.086 1.935 1.00 98.81 83 ASN A CA 1
ATOM 565 C C . ASN A 1 83 ? 9.051 3.575 0.611 1.00 98.81 83 ASN A C 1
ATOM 567 O O . ASN A 1 83 ? 9.670 3.419 -0.441 1.00 98.81 83 ASN A O 1
ATOM 571 N N . ALA A 1 84 ? 7.860 4.162 0.652 1.00 98.69 84 ALA A N 1
ATOM 572 C CA . ALA A 1 84 ? 7.167 4.691 -0.514 1.00 98.69 84 ALA A CA 1
ATOM 573 C C . ALA A 1 84 ? 6.663 6.111 -0.237 1.00 98.69 84 ALA A C 1
ATOM 575 O O . ALA A 1 84 ? 5.504 6.310 0.138 1.00 98.69 84 ALA A O 1
ATOM 576 N N . SER A 1 85 ? 7.550 7.094 -0.403 1.00 98.19 85 SER A N 1
ATOM 577 C CA . SER A 1 85 ? 7.304 8.460 0.065 1.00 98.19 85 SER A CA 1
ATOM 578 C C . SER A 1 85 ? 7.447 9.535 -1.005 1.00 98.19 85 SER A C 1
ATOM 580 O O . SER A 1 85 ? 8.202 9.387 -1.964 1.00 98.19 85 SER A O 1
ATOM 582 N N . GLY A 1 86 ? 6.728 10.643 -0.822 1.00 97.31 86 GLY A N 1
ATOM 583 C CA . GLY A 1 86 ? 6.851 11.839 -1.657 1.00 97.31 86 GLY A CA 1
ATOM 584 C C . GLY A 1 86 ? 6.399 11.643 -3.105 1.00 97.31 86 GLY A C 1
ATOM 585 O O . GLY A 1 86 ? 6.846 12.373 -3.987 1.00 97.31 86 GLY A O 1
ATOM 586 N N . ASN A 1 87 ? 5.569 10.637 -3.393 1.00 97.94 87 ASN A N 1
ATOM 587 C CA . ASN A 1 87 ? 5.134 10.362 -4.760 1.00 97.94 87 ASN A CA 1
ATOM 588 C C . ASN A 1 87 ? 3.919 11.223 -5.133 1.00 97.94 87 ASN A C 1
ATOM 590 O O . ASN A 1 87 ? 3.036 11.458 -4.310 1.00 97.94 87 ASN A O 1
ATOM 594 N N . THR A 1 88 ? 3.805 11.616 -6.406 1.00 96.31 88 THR A N 1
ATOM 595 C CA . THR A 1 88 ? 2.608 12.334 -6.904 1.00 96.31 88 THR A CA 1
ATOM 596 C C . THR A 1 88 ? 1.446 11.401 -7.265 1.00 96.31 88 THR A C 1
ATOM 598 O O . THR A 1 88 ? 0.533 11.780 -7.995 1.00 96.31 88 THR A O 1
ATOM 601 N N . GLY A 1 89 ? 1.505 10.158 -6.797 1.00 95.69 89 GLY A N 1
ATOM 602 C CA . GLY A 1 89 ? 0.466 9.147 -6.936 1.00 95.69 89 GLY A CA 1
ATOM 603 C C . GLY A 1 89 ? 0.273 8.429 -5.606 1.00 95.69 89 GLY A C 1
ATOM 604 O O . GLY A 1 89 ? 0.495 9.014 -4.550 1.00 95.69 89 GLY A O 1
ATOM 605 N N . ILE A 1 90 ? -0.112 7.156 -5.655 1.00 97.94 90 ILE A N 1
ATOM 606 C CA . ILE A 1 90 ? -0.241 6.309 -4.460 1.00 97.94 90 ILE A CA 1
ATOM 607 C C . ILE A 1 90 ? 1.141 5.802 -4.030 1.00 97.94 90 ILE A C 1
ATOM 609 O O . ILE A 1 9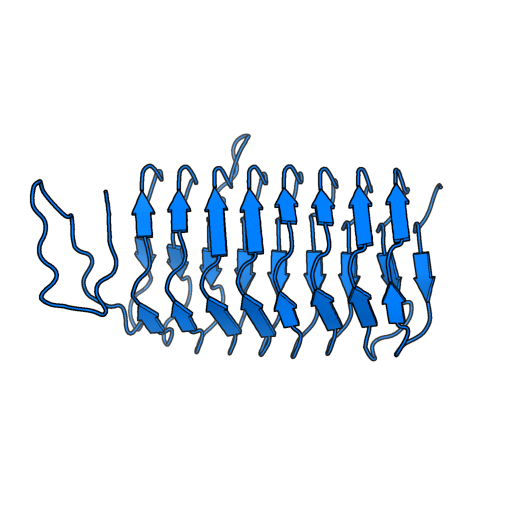0 ? 1.973 5.454 -4.877 1.00 97.94 90 ILE A O 1
ATOM 613 N N . GLY A 1 91 ? 1.383 5.727 -2.720 1.00 98.56 91 GLY A N 1
ATOM 614 C CA . GLY A 1 91 ? 2.614 5.172 -2.157 1.00 98.56 91 GLY A CA 1
ATOM 615 C C . GLY A 1 91 ? 2.780 3.696 -2.519 1.00 98.56 91 GLY A C 1
ATOM 616 O O . GLY A 1 91 ? 3.678 3.334 -3.281 1.00 98.56 91 GLY A O 1
ATOM 617 N N . ILE A 1 92 ? 1.891 2.840 -2.011 1.00 98.94 92 ILE A N 1
ATOM 618 C CA . ILE A 1 92 ? 1.896 1.393 -2.250 1.00 98.94 92 ILE A CA 1
ATOM 619 C C . ILE A 1 92 ? 0.529 0.937 -2.759 1.00 98.94 92 ILE A C 1
ATOM 621 O O . ILE A 1 92 ? -0.473 1.081 -2.070 1.00 98.94 92 ILE A O 1
ATOM 625 N N . ILE A 1 93 ? 0.497 0.307 -3.931 1.00 98.81 93 ILE A N 1
ATOM 626 C CA . ILE A 1 93 ? -0.673 -0.413 -4.444 1.00 98.81 93 ILE A CA 1
ATOM 627 C C . ILE A 1 93 ? -0.376 -1.906 -4.371 1.00 98.81 93 ILE A C 1
ATOM 629 O O . ILE A 1 93 ? 0.542 -2.389 -5.041 1.00 98.81 93 ILE A O 1
ATOM 633 N N . ALA A 1 94 ? -1.172 -2.650 -3.606 1.00 98.44 94 ALA A N 1
ATOM 634 C CA . ALA A 1 94 ? -1.076 -4.103 -3.540 1.00 98.44 94 ALA A CA 1
ATOM 635 C C . ALA A 1 94 ? -2.414 -4.758 -3.899 1.00 98.44 94 ALA A C 1
ATOM 637 O O . ALA A 1 94 ? -3.422 -4.610 -3.210 1.00 98.44 94 ALA A O 1
ATOM 638 N N . SER A 1 95 ? -2.421 -5.500 -5.007 1.00 98.00 95 SER A N 1
ATOM 639 C CA . SER A 1 95 ? -3.643 -6.123 -5.533 1.00 98.00 95 SER A CA 1
ATOM 640 C C . SER A 1 95 ? -4.077 -7.349 -4.713 1.00 98.00 95 SER A C 1
ATOM 642 O O . SER A 1 95 ? -3.405 -7.754 -3.763 1.00 98.00 95 SER A O 1
ATOM 644 N N . ALA A 1 96 ? -5.177 -7.990 -5.119 1.00 98.31 96 ALA A N 1
ATOM 645 C CA . ALA A 1 96 ? -5.822 -9.060 -4.365 1.00 98.31 96 ALA A CA 1
ATOM 646 C C . ALA A 1 96 ? -4.884 -10.166 -3.830 1.00 98.31 96 ALA A C 1
ATOM 648 O O . ALA A 1 96 ? -4.023 -10.683 -4.548 1.00 98.31 96 ALA A O 1
ATOM 649 N N . GLY A 1 97 ? -5.092 -10.573 -2.576 1.00 98.44 97 GLY A N 1
ATOM 650 C CA . GLY A 1 97 ? -4.343 -11.651 -1.923 1.00 98.44 97 GLY A CA 1
ATOM 651 C C . GLY A 1 97 ? -2.911 -11.286 -1.525 1.00 98.44 97 GLY A C 1
ATOM 652 O O . GLY A 1 97 ? -2.103 -12.190 -1.319 1.00 98.44 97 GLY A O 1
ATOM 653 N N . SER A 1 98 ? -2.569 -9.997 -1.490 1.00 98.69 98 SER A N 1
ATOM 654 C CA . SER A 1 98 ? -1.216 -9.530 -1.166 1.00 98.69 98 SER A CA 1
ATOM 655 C C . SER A 1 98 ? -1.044 -9.192 0.317 1.00 98.69 98 SER A C 1
ATOM 657 O O . SER A 1 98 ? -2.013 -8.960 1.039 1.00 98.69 98 SER A O 1
ATOM 659 N N . ALA A 1 99 ? 0.205 -9.128 0.773 1.00 98.88 99 ALA A N 1
ATOM 660 C CA . ALA A 1 99 ? 0.559 -8.659 2.109 1.00 98.88 99 ALA A CA 1
ATOM 661 C C . ALA A 1 99 ? 1.432 -7.399 2.026 1.00 98.88 99 ALA A C 1
ATOM 663 O O . ALA A 1 99 ? 2.408 -7.382 1.276 1.00 98.88 99 ALA A O 1
ATOM 664 N N . VAL A 1 100 ? 1.091 -6.378 2.813 1.00 98.94 100 VAL A N 1
ATOM 665 C CA . VAL A 1 100 ? 1.867 -5.144 2.990 1.00 98.94 100 VAL A CA 1
ATOM 666 C C . VAL A 1 100 ? 2.184 -4.987 4.472 1.00 98.94 100 VAL A C 1
ATOM 668 O O . VAL A 1 100 ? 1.271 -4.800 5.282 1.00 98.94 100 VAL A O 1
ATOM 671 N N . THR A 1 101 ? 3.458 -5.122 4.842 1.00 98.88 101 THR A N 1
ATOM 672 C CA . THR A 1 101 ? 3.846 -5.206 6.257 1.00 98.88 101 THR A CA 1
ATOM 673 C C . THR A 1 101 ? 5.098 -4.419 6.606 1.00 98.88 101 THR A C 1
ATOM 675 O O . THR A 1 101 ? 6.135 -4.601 5.965 1.00 98.88 101 THR A O 1
ATOM 678 N N . GLY A 1 102 ? 5.059 -3.638 7.685 1.00 98.75 102 GLY A N 1
ATOM 679 C CA . GLY A 1 102 ? 6.246 -2.922 8.170 1.00 98.75 102 GLY A CA 1
ATOM 680 C C . GLY A 1 102 ? 6.764 -1.863 7.195 1.00 98.75 102 GLY A C 1
ATOM 681 O O . GLY A 1 102 ? 7.954 -1.567 7.195 1.00 98.75 102 GLY A O 1
ATOM 682 N N . CYS A 1 103 ? 5.913 -1.351 6.309 1.00 98.94 103 CYS A N 1
ATOM 683 C CA . CYS A 1 103 ? 6.281 -0.324 5.345 1.00 98.94 103 CYS A CA 1
ATOM 684 C C . CYS A 1 103 ? 6.005 1.081 5.885 1.00 98.94 103 CYS A C 1
ATOM 686 O O . CYS A 1 103 ? 5.127 1.284 6.724 1.00 98.94 103 CYS A O 1
ATOM 688 N N . THR A 1 104 ? 6.707 2.054 5.316 1.00 98.88 104 THR A N 1
ATOM 689 C CA . THR A 1 104 ? 6.399 3.475 5.455 1.00 98.88 104 THR A CA 1
ATOM 690 C C . THR A 1 104 ? 5.848 3.988 4.129 1.00 98.88 104 THR A C 1
ATOM 692 O O . THR A 1 104 ? 6.462 3.785 3.082 1.00 98.88 104 THR A O 1
ATOM 695 N N . ALA A 1 105 ? 4.688 4.639 4.160 1.00 98.62 105 ALA A N 1
ATOM 696 C CA . ALA A 1 105 ? 4.098 5.311 3.009 1.00 98.62 105 ALA A CA 1
ATOM 697 C C . ALA A 1 105 ? 3.704 6.736 3.405 1.00 98.62 105 ALA A C 1
ATOM 699 O 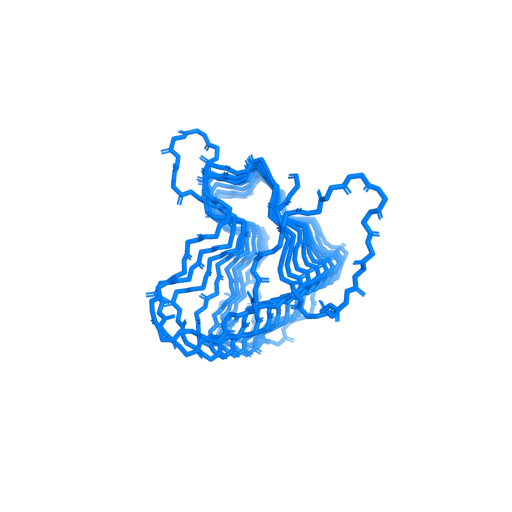O . ALA A 1 105 ? 2.722 6.934 4.125 1.00 98.62 105 ALA A O 1
ATOM 700 N N . SER A 1 106 ? 4.496 7.731 3.003 1.00 97.81 106 SER A N 1
ATOM 701 C CA . SER A 1 106 ? 4.332 9.089 3.531 1.00 97.81 106 SER A CA 1
ATOM 702 C C . SER A 1 106 ? 4.427 10.204 2.502 1.00 97.81 106 SER A C 1
ATOM 704 O O . SER A 1 106 ? 5.213 10.139 1.562 1.00 97.81 106 SER A O 1
ATOM 706 N N . GLY A 1 107 ? 3.652 11.269 2.702 1.00 97.19 107 GLY A N 1
ATOM 707 C CA . GLY A 1 107 ? 3.709 12.455 1.848 1.00 97.19 107 GLY A CA 1
ATOM 708 C C . GLY A 1 107 ? 3.336 12.170 0.394 1.00 97.19 107 GLY A C 1
ATOM 709 O O . GLY A 1 107 ? 3.859 12.827 -0.504 1.00 97.19 107 GLY A O 1
ATOM 710 N N . ASN A 1 108 ? 2.509 11.154 0.143 1.00 98.00 108 ASN A N 1
ATOM 711 C CA . ASN A 1 108 ? 2.010 10.864 -1.194 1.00 98.00 108 ASN A CA 1
ATOM 712 C C . ASN A 1 108 ? 0.782 11.737 -1.480 1.00 98.00 108 ASN A C 1
ATOM 714 O O . ASN A 1 108 ? 0.009 12.040 -0.573 1.00 98.00 108 ASN A O 1
ATOM 718 N N . THR A 1 109 ? 0.584 12.160 -2.727 1.00 97.44 109 THR A N 1
ATOM 719 C CA . THR A 1 109 ? -0.582 12.999 -3.066 1.00 97.44 109 THR A CA 1
ATOM 720 C C . THR A 1 109 ? -1.881 12.192 -3.161 1.00 97.44 109 THR A C 1
ATOM 722 O O . THR A 1 109 ? -2.961 12.770 -3.100 1.00 97.44 109 THR A O 1
ATOM 725 N N . GLY A 1 110 ? -1.786 10.871 -3.347 1.00 97.25 110 GLY A N 1
ATOM 726 C CA . GLY A 1 110 ? -2.897 9.925 -3.212 1.00 97.25 110 GLY A CA 1
ATOM 727 C C . GLY A 1 110 ? -2.830 9.162 -1.890 1.00 97.25 110 GLY A C 1
ATOM 728 O O . GLY A 1 110 ? -2.275 9.661 -0.913 1.00 97.25 110 GLY A O 1
ATOM 729 N N . ASP A 1 111 ? -3.352 7.935 -1.876 1.00 98.50 111 ASP A N 1
ATOM 730 C CA . ASP A 1 111 ? -3.280 7.059 -0.705 1.00 98.50 111 ASP A CA 1
ATOM 731 C C . ASP A 1 111 ? -1.829 6.693 -0.341 1.00 98.50 111 ASP A C 1
ATOM 733 O O . ASP A 1 111 ? -0.951 6.563 -1.203 1.00 98.50 111 ASP A O 1
ATOM 737 N N . GLY A 1 112 ? -1.579 6.454 0.944 1.00 98.69 112 GLY A N 1
ATOM 738 C CA . GLY A 1 112 ? -0.349 5.829 1.415 1.00 98.69 112 GLY A CA 1
ATOM 739 C C . GLY A 1 112 ? -0.285 4.380 0.949 1.00 98.69 112 GLY A C 1
ATOM 740 O O . GLY A 1 112 ? 0.615 3.997 0.199 1.00 98.69 112 GLY A O 1
ATOM 741 N N . ILE A 1 113 ? -1.268 3.578 1.356 1.00 98.94 113 ILE A N 1
ATOM 742 C CA . ILE A 1 113 ? -1.397 2.171 0.973 1.00 98.94 113 ILE A CA 1
ATOM 743 C C . ILE A 1 113 ? -2.815 1.911 0.471 1.00 98.94 113 ILE A C 1
ATOM 745 O O . ILE A 1 113 ? -3.763 2.029 1.239 1.00 98.94 113 ILE A O 1
ATOM 749 N N . GLN A 1 114 ? -2.949 1.464 -0.776 1.00 98.81 114 GLN A N 1
ATOM 750 C CA . GLN A 1 114 ? -4.210 0.992 -1.341 1.00 98.81 114 GLN A CA 1
ATOM 751 C C . GLN A 1 114 ? -4.176 -0.528 -1.543 1.00 98.81 114 GLN A C 1
ATOM 753 O O . GLN A 1 114 ? -3.259 -1.072 -2.172 1.00 98.81 114 GLN A O 1
ATOM 758 N N . VAL A 1 115 ? -5.209 -1.214 -1.053 1.00 98.75 115 VAL A N 1
ATOM 759 C CA . VAL A 1 115 ? -5.417 -2.653 -1.258 1.00 98.75 115 VAL A CA 1
ATOM 760 C C . VAL A 1 115 ? -6.802 -2.972 -1.815 1.00 98.75 115 VAL A C 1
ATOM 762 O O . VAL A 1 115 ? -7.763 -2.225 -1.629 1.00 98.75 115 VAL A O 1
ATOM 765 N N . ASP A 1 116 ? -6.887 -4.103 -2.518 1.00 97.75 116 ASP A N 1
ATOM 766 C CA . ASP A 1 116 ? -8.133 -4.627 -3.091 1.00 97.75 116 ASP A CA 1
ATOM 767 C C . ASP A 1 116 ? -8.774 -5.688 -2.173 1.00 97.75 116 ASP A C 1
ATOM 769 O O . ASP A 1 116 ? -9.241 -5.344 -1.093 1.00 97.75 116 ASP A O 1
ATOM 773 N N . ASN A 1 117 ? -8.823 -6.967 -2.565 1.00 98.44 117 ASN A N 1
ATOM 774 C CA . ASN A 1 117 ? -9.472 -8.038 -1.803 1.00 98.44 117 ASN A CA 1
ATOM 775 C C . ASN A 1 117 ? -8.451 -8.953 -1.115 1.00 98.44 117 ASN A C 1
ATOM 777 O O . ASN A 1 117 ? -7.361 -9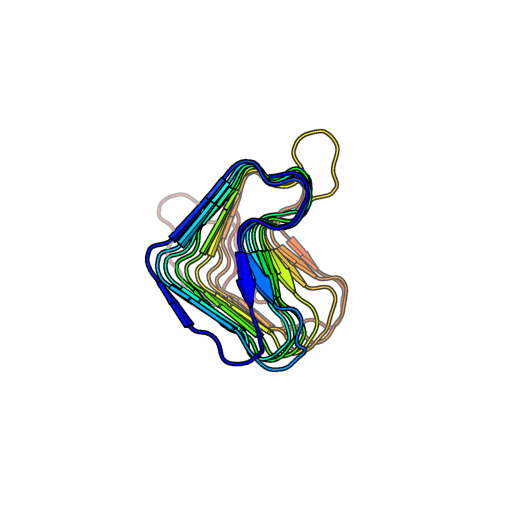.172 -1.641 1.00 98.44 117 ASN A O 1
ATOM 781 N N . LEU A 1 118 ? -8.841 -9.624 -0.027 1.00 98.50 118 LEU A N 1
ATOM 782 C CA . LEU A 1 118 ? -8.055 -10.711 0.587 1.00 98.50 118 LEU A CA 1
ATOM 783 C C . LEU A 1 118 ? -6.634 -10.293 1.020 1.00 98.50 118 LEU A C 1
ATOM 785 O O . LEU A 1 118 ? -5.735 -11.133 1.086 1.00 98.50 118 LEU A O 1
ATOM 789 N N . ALA A 1 119 ? -6.403 -9.005 1.267 1.00 98.69 119 ALA A N 1
ATOM 790 C CA . ALA A 1 119 ? -5.095 -8.474 1.607 1.00 98.69 119 ALA A CA 1
ATOM 791 C C . ALA A 1 119 ? -4.849 -8.450 3.121 1.00 98.69 119 ALA A C 1
ATOM 793 O O . ALA A 1 119 ? -5.772 -8.375 3.938 1.00 98.69 119 ALA A O 1
ATOM 794 N N . ARG A 1 120 ? -3.573 -8.470 3.507 1.00 98.81 120 ARG A N 1
ATOM 795 C CA . ARG A 1 120 ? -3.128 -8.203 4.880 1.00 98.81 120 ARG A CA 1
ATOM 796 C C . ARG A 1 120 ? -2.312 -6.919 4.895 1.00 98.81 120 ARG A C 1
ATOM 798 O O . ARG A 1 120 ? -1.264 -6.870 4.262 1.00 98.81 120 ARG A O 1
ATOM 805 N N . VAL A 1 121 ? -2.770 -5.918 5.636 1.00 98.94 121 VAL A N 1
ATOM 806 C CA . VAL A 1 121 ? -2.075 -4.640 5.824 1.00 98.94 121 VAL A CA 1
ATOM 807 C C . VAL A 1 121 ? -1.763 -4.503 7.304 1.00 98.94 121 VAL A C 1
ATOM 809 O O . VAL A 1 121 ? -2.673 -4.296 8.109 1.00 98.94 121 VAL A O 1
ATOM 812 N N . GLU A 1 122 ? -0.497 -4.698 7.673 1.00 98.81 122 GLU A N 1
ATOM 813 C CA . GLU A 1 122 ? -0.106 -4.802 9.079 1.00 98.81 122 GLU A CA 1
ATOM 814 C C . GLU A 1 122 ? 1.148 -4.014 9.451 1.00 98.81 122 GLU A C 1
ATOM 816 O O . GLU A 1 122 ? 2.186 -4.134 8.801 1.00 98.81 122 GLU A O 1
ATOM 821 N N . GLY A 1 123 ? 1.086 -3.281 10.564 1.00 98.69 123 GLY A N 1
ATOM 822 C CA . GLY A 1 123 ? 2.276 -2.663 11.151 1.00 98.69 123 GLY A CA 1
ATOM 823 C C . GLY A 1 123 ? 2.926 -1.607 10.258 1.00 98.69 123 GLY A C 1
ATOM 824 O O . GLY A 1 123 ? 4.146 -1.478 10.281 1.00 98.69 123 GLY A O 1
ATOM 825 N N . ASN A 1 124 ? 2.147 -0.914 9.424 1.00 98.94 124 ASN A N 1
ATOM 826 C CA . ASN A 1 124 ? 2.661 0.115 8.523 1.00 98.94 124 ASN A CA 1
ATOM 827 C C . ASN A 1 124 ? 2.533 1.514 9.135 1.00 98.94 124 ASN A C 1
ATOM 829 O O . ASN A 1 124 ? 1.601 1.780 9.895 1.00 98.94 124 ASN A O 1
ATOM 833 N N . THR A 1 125 ? 3.424 2.417 8.732 1.00 98.88 125 THR A N 1
ATOM 834 C CA . THR A 1 125 ? 3.370 3.846 9.059 1.00 98.88 125 THR A CA 1
ATOM 835 C C . THR A 1 125 ? 2.918 4.625 7.831 1.00 98.88 125 THR A C 1
ATOM 837 O O . THR A 1 125 ? 3.628 4.680 6.828 1.00 98.88 125 THR A O 1
ATOM 840 N N . CYS A 1 126 ? 1.744 5.242 7.904 1.00 98.56 126 CYS A N 1
ATOM 841 C CA . CYS A 1 126 ? 1.133 5.989 6.813 1.00 98.56 126 CYS A CA 1
ATOM 842 C C . CYS A 1 126 ? 0.919 7.442 7.244 1.00 98.56 126 CYS A C 1
ATOM 844 O O . CYS A 1 126 ? -0.001 7.727 8.010 1.00 98.56 126 CYS A O 1
ATOM 846 N N . GLN A 1 127 ? 1.786 8.353 6.795 1.00 98.00 127 GLN A N 1
ATOM 847 C CA . GLN A 1 127 ? 1.800 9.733 7.289 1.00 98.00 127 GLN A CA 1
ATOM 848 C C . GLN A 1 127 ? 1.638 10.766 6.175 1.00 98.00 127 GLN A C 1
ATOM 850 O O . GLN A 1 127 ? 2.416 10.761 5.227 1.00 98.00 127 GLN A O 1
ATOM 855 N N . GLY A 1 128 ? 0.741 11.739 6.333 1.00 97.12 128 GLY A N 1
ATOM 856 C CA . GLY A 1 128 ? 0.735 12.909 5.448 1.00 97.12 128 GLY A CA 1
ATOM 857 C C . GLY A 1 128 ? 0.287 12.614 4.016 1.00 97.12 128 GLY A C 1
ATOM 858 O O . GLY A 1 128 ? 0.755 13.283 3.097 1.00 97.12 128 GLY A O 1
ATOM 859 N N . ASN A 1 129 ? -0.522 11.576 3.799 1.00 98.31 129 ASN A N 1
ATOM 860 C CA . ASN A 1 129 ? -1.015 11.205 2.474 1.00 98.31 129 ASN A CA 1
ATOM 861 C C . ASN A 1 129 ? -2.271 12.010 2.102 1.00 98.31 129 ASN A C 1
ATOM 863 O O . ASN A 1 129 ? -3.033 12.409 2.983 1.00 98.31 129 ASN A O 1
ATOM 867 N N . GLY A 1 130 ? -2.449 12.269 0.804 1.00 96.25 130 GLY A N 1
ATOM 868 C CA . GLY A 1 130 ? -3.444 13.215 0.284 1.00 96.25 130 GLY A CA 1
ATOM 869 C C . GLY A 1 130 ? -2.928 14.648 0.061 1.00 96.25 130 GLY A C 1
ATOM 870 O O . GLY A 1 130 ? -3.671 15.560 -0.311 1.00 96.25 130 GLY A O 1
ATOM 871 N N . ALA A 1 131 ? -1.621 14.873 0.241 1.00 82.56 131 ALA A N 1
ATOM 872 C CA . ALA A 1 131 ? -1.013 16.197 0.134 1.00 82.56 131 ALA A CA 1
ATOM 873 C C . ALA A 1 131 ? -1.298 16.880 -1.222 1.00 82.56 131 ALA A C 1
ATOM 875 O O . ALA A 1 131 ? -1.158 16.280 -2.286 1.00 82.56 131 ALA A O 1
ATOM 876 N N . GLY A 1 132 ? -1.631 18.176 -1.192 1.00 73.44 132 GLY A N 1
ATOM 877 C CA . GLY A 1 132 ? -1.806 18.985 -2.407 1.00 73.44 132 GLY A CA 1
ATOM 878 C C . GLY A 1 132 ? -3.219 18.996 -3.005 1.00 73.44 132 GLY A C 1
ATOM 879 O O . GLY A 1 132 ? -3.367 19.388 -4.161 1.00 73.44 132 GLY A O 1
ATOM 880 N N . GLY A 1 133 ? -4.242 18.629 -2.222 1.00 69.69 133 GLY A N 1
ATOM 881 C CA . GLY A 1 133 ? -5.660 18.687 -2.611 1.00 69.69 133 GLY A CA 1
ATOM 882 C C . GLY A 1 133 ? -6.256 17.336 -3.008 1.00 69.69 133 GLY A C 1
ATOM 883 O O . GLY A 1 133 ? -7.265 17.312 -3.713 1.00 69.69 133 GLY A O 1
ATOM 884 N N . GLY A 1 134 ? -5.602 16.241 -2.613 1.00 68.44 134 GLY A N 1
ATOM 885 C CA . GLY A 1 134 ? -6.115 14.891 -2.779 1.00 68.44 134 GLY A CA 1
ATOM 886 C C . GLY A 1 134 ? -7.239 14.573 -1.796 1.00 68.44 134 GLY A C 1
ATOM 887 O O . GLY A 1 134 ? -7.696 15.420 -1.036 1.00 68.44 134 GLY A O 1
ATOM 888 N N . ASP A 1 135 ? -7.709 13.337 -1.886 1.00 89.25 135 ASP A N 1
ATOM 889 C CA . ASP A 1 135 ? -8.617 12.696 -0.938 1.00 89.25 135 ASP A CA 1
ATOM 890 C C . ASP A 1 135 ? -7.932 11.375 -0.545 1.00 89.25 135 ASP A C 1
ATOM 892 O O . ASP A 1 135 ? -8.371 10.282 -0.904 1.00 89.25 135 ASP A O 1
ATOM 896 N N . GLY A 1 136 ? -6.717 11.504 0.002 1.00 96.62 136 GLY A N 1
ATOM 897 C CA . GLY A 1 136 ? -5.788 10.392 0.208 1.00 96.62 136 GLY A CA 1
ATOM 898 C C . GLY A 1 136 ? -5.899 9.794 1.606 1.00 96.62 136 GLY A C 1
ATOM 899 O O . GLY A 1 136 ? -5.770 10.500 2.610 1.00 96.62 136 GLY A O 1
ATOM 900 N N . ALA A 1 137 ? -6.084 8.478 1.689 1.00 98.38 137 ALA A N 1
ATOM 901 C CA . ALA A 1 137 ? -6.063 7.764 2.955 1.00 98.38 137 ALA A CA 1
ATOM 902 C C . ALA A 1 137 ? -4.649 7.320 3.347 1.00 98.38 137 ALA A C 1
ATOM 904 O O . ALA A 1 137 ? -3.803 7.059 2.492 1.00 98.38 137 ALA A O 1
ATOM 905 N N . GLY A 1 138 ? -4.384 7.126 4.638 1.00 98.56 138 GLY A N 1
ATOM 906 C CA . GLY A 1 138 ? -3.190 6.397 5.055 1.00 98.56 138 GLY A CA 1
ATOM 907 C C . GLY A 1 138 ? -3.264 4.932 4.619 1.00 98.56 138 GLY A C 1
ATOM 908 O O . GLY A 1 138 ? -2.360 4.443 3.939 1.00 98.56 138 GLY A O 1
ATOM 909 N N . VAL A 1 139 ? -4.374 4.259 4.937 1.00 98.88 139 VAL A N 1
ATOM 910 C CA . VAL A 1 139 ? -4.698 2.918 4.428 1.00 98.88 139 VAL A CA 1
ATOM 911 C C . VAL A 1 139 ? -6.091 2.925 3.811 1.00 98.88 139 VAL A C 1
ATOM 913 O O . VAL A 1 139 ? -7.060 3.199 4.510 1.00 98.88 139 VAL A O 1
ATOM 916 N N . HIS A 1 140 ? -6.185 2.543 2.540 1.00 98.81 140 HIS A N 1
ATOM 917 C CA . HIS A 1 140 ? -7.423 2.444 1.779 1.00 98.81 140 HIS A CA 1
ATOM 918 C C . HIS A 1 140 ? -7.693 0.995 1.351 1.00 98.81 140 HIS A C 1
ATOM 920 O O . HIS A 1 140 ? -6.960 0.416 0.542 1.00 98.81 140 HIS A O 1
ATOM 926 N N . ALA A 1 141 ? -8.754 0.388 1.881 1.00 98.56 141 ALA A N 1
ATOM 927 C CA . ALA A 1 141 ? -9.238 -0.916 1.445 1.00 98.56 141 ALA A CA 1
ATOM 928 C C . ALA A 1 141 ? -10.471 -0.761 0.545 1.00 98.56 141 ALA A C 1
ATOM 930 O O . ALA A 1 141 ? -11.591 -0.574 1.018 1.00 98.56 141 ALA A O 1
ATOM 931 N N . THR A 1 142 ? -10.253 -0.915 -0.759 1.00 98.38 142 THR A N 1
ATOM 932 C CA . THR A 1 142 ? -11.303 -0.797 -1.790 1.00 98.38 142 THR A CA 1
ATOM 933 C C . THR A 1 142 ? -12.169 -2.060 -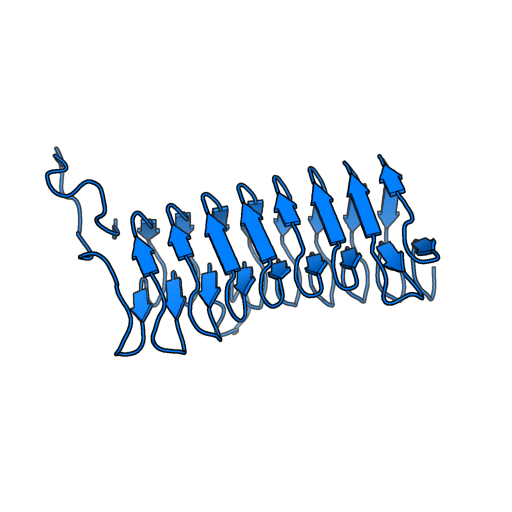1.913 1.00 98.38 142 THR A C 1
ATOM 935 O O . THR A 1 142 ? -13.300 -2.022 -2.399 1.00 98.38 142 THR A O 1
ATOM 938 N N . GLY A 1 143 ? -11.637 -3.207 -1.478 1.00 98.12 143 GLY A N 1
ATOM 939 C CA . GLY A 1 143 ? -12.284 -4.515 -1.559 1.00 98.12 143 GLY A CA 1
ATOM 940 C C . GLY A 1 143 ? -12.645 -5.115 -0.198 1.00 98.12 143 GLY A C 1
ATOM 941 O O . GLY A 1 143 ? -12.698 -4.443 0.832 1.00 98.12 143 GLY A O 1
ATOM 942 N N . ARG A 1 144 ? -12.920 -6.422 -0.196 1.00 98.31 144 ARG A N 1
ATOM 943 C CA . ARG A 1 144 ? -13.416 -7.180 0.966 1.00 98.31 144 ARG A CA 1
ATOM 944 C C . ARG A 1 144 ? -12.415 -8.212 1.480 1.00 98.31 144 ARG A C 1
ATOM 946 O O . ARG A 1 144 ? -11.509 -8.642 0.765 1.00 98.31 144 ARG A O 1
ATOM 953 N N . ILE A 1 145 ? -12.675 -8.722 2.686 1.00 98.31 145 ILE A N 1
ATOM 954 C CA . ILE A 1 145 ? -11.903 -9.798 3.335 1.00 98.31 145 ILE A CA 1
ATOM 955 C C . ILE A 1 145 ? -10.444 -9.369 3.558 1.00 98.31 145 ILE A C 1
ATOM 957 O O . ILE A 1 145 ? -9.521 -10.180 3.560 1.00 98.31 145 ILE A O 1
ATOM 961 N N . ASN A 1 146 ? -10.220 -8.073 3.759 1.00 98.75 146 ASN A N 1
ATOM 962 C CA . ASN A 1 146 ? -8.923 -7.563 4.162 1.00 98.75 146 ASN A CA 1
ATOM 963 C C . ASN A 1 146 ? -8.779 -7.615 5.681 1.00 98.75 146 ASN A C 1
ATOM 965 O O . ASN A 1 146 ? -9.744 -7.424 6.427 1.00 98.75 146 ASN A O 1
ATOM 969 N N . ARG A 1 147 ? -7.548 -7.835 6.140 1.00 98.62 147 ARG A N 1
ATOM 970 C CA . ARG A 1 147 ? -7.142 -7.621 7.530 1.00 98.62 147 ARG A CA 1
ATOM 971 C C . ARG A 1 147 ? -6.311 -6.346 7.607 1.00 98.62 147 ARG A C 1
ATOM 973 O O . ARG A 1 147 ? -5.202 -6.331 7.079 1.00 98.62 147 ARG A O 1
ATOM 980 N N . ILE A 1 148 ? -6.831 -5.335 8.297 1.00 98.81 148 ILE A N 1
ATOM 981 C CA . ILE A 1 148 ? -6.170 -4.047 8.529 1.00 98.81 148 ILE A CA 1
ATOM 982 C C . ILE A 1 148 ? -5.831 -3.947 10.013 1.00 98.81 148 ILE A C 1
ATOM 984 O O . ILE A 1 148 ? -6.727 -3.847 10.856 1.00 98.81 148 ILE A O 1
ATOM 988 N N . ASP A 1 149 ? -4.547 -4.061 10.340 1.00 98.69 149 ASP A N 1
ATOM 989 C CA . ASP A 1 149 ? -4.124 -4.410 11.690 1.00 98.69 149 ASP A CA 1
ATOM 990 C C . ASP A 1 149 ? -2.867 -3.680 12.168 1.00 98.69 149 ASP A C 1
ATOM 992 O O . ASP A 1 149 ? -1.798 -3.831 11.586 1.00 98.69 149 ASP A O 1
ATOM 996 N N . GLY A 1 150 ? -2.953 -2.935 13.268 1.00 98.38 150 GLY A N 1
ATOM 997 C CA . GLY A 1 150 ? -1.751 -2.359 13.880 1.00 98.38 150 GLY A CA 1
ATOM 998 C C . GLY A 1 150 ? -1.053 -1.305 13.021 1.00 98.38 150 GLY A C 1
ATOM 999 O O . GLY A 1 150 ? 0.157 -1.143 13.147 1.00 98.38 150 GLY A O 1
ATOM 1000 N N . ASN A 1 151 ? -1.768 -0.635 12.114 1.00 98.81 151 ASN A N 1
ATOM 1001 C CA . ASN A 1 151 ? -1.199 0.434 11.296 1.00 98.81 151 ASN A CA 1
ATOM 1002 C C . ASN A 1 151 ? -1.278 1.770 12.038 1.00 98.81 151 ASN A C 1
ATOM 1004 O O . ASN A 1 151 ? -2.285 2.058 12.683 1.00 98.81 151 ASN A O 1
ATOM 1008 N N . MET A 1 152 ? -0.235 2.584 11.903 1.00 98.62 152 MET A N 1
ATOM 1009 C CA . MET A 1 152 ? -0.192 3.967 12.364 1.00 98.62 152 MET A CA 1
ATOM 1010 C C . MET A 1 152 ? -0.496 4.882 11.181 1.00 98.62 152 MET A C 1
ATOM 1012 O O . MET A 1 152 ? 0.293 4.962 10.244 1.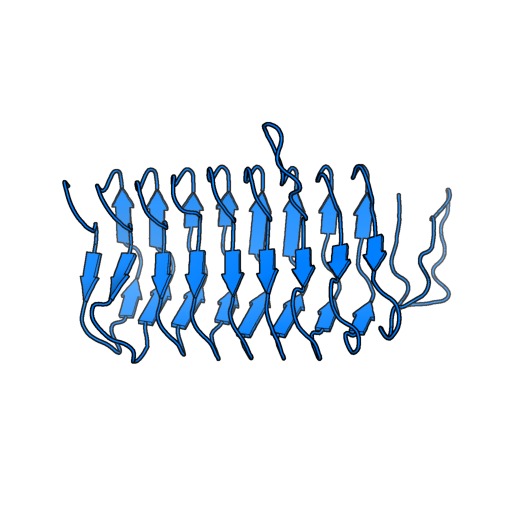00 98.62 152 MET A O 1
ATOM 1016 N N . SER A 1 153 ? -1.634 5.563 11.214 1.00 98.25 153 SER A N 1
ATOM 1017 C CA . SER A 1 153 ? -2.139 6.393 10.127 1.00 98.25 153 SER A CA 1
ATOM 1018 C C . SER A 1 153 ? -2.333 7.826 10.603 1.00 98.25 153 SER A C 1
ATOM 1020 O O . SER A 1 153 ? -3.322 8.124 11.269 1.00 98.25 153 SER A O 1
ATOM 1022 N N . THR A 1 154 ? -1.405 8.728 10.286 1.00 98.06 154 THR A N 1
ATOM 1023 C CA . THR A 1 154 ? -1.398 10.077 10.868 1.00 98.06 154 THR A CA 1
ATOM 1024 C C . THR A 1 154 ? -1.312 11.200 9.841 1.00 98.06 154 THR A C 1
ATOM 1026 O O . THR A 1 154 ? -0.662 11.063 8.813 1.00 98.06 154 THR A O 1
ATOM 1029 N N . GLN A 1 155 ? -1.942 12.346 10.110 1.00 96.94 155 GLN A N 1
ATOM 1030 C CA . GLN A 1 155 ? -1.833 13.543 9.250 1.00 96.94 155 GLN A CA 1
ATOM 1031 C C . GLN A 1 155 ? -2.289 13.351 7.790 1.00 96.94 155 GLN A C 1
ATOM 1033 O O . GLN A 1 155 ? -1.858 14.097 6.919 1.00 96.94 155 GLN A O 1
ATOM 1038 N N . ASN A 1 156 ? -3.126 12.357 7.504 1.00 97.94 156 ASN A N 1
ATOM 1039 C CA . ASN A 1 156 ? -3.679 12.112 6.170 1.00 97.94 156 ASN A CA 1
ATOM 1040 C C . ASN A 1 156 ? -5.034 12.826 6.006 1.00 97.94 156 ASN A C 1
ATOM 1042 O O . ASN A 1 156 ? -5.642 13.234 7.002 1.00 97.94 156 ASN A O 1
ATOM 1046 N N . ASP A 1 157 ? -5.571 12.905 4.786 1.00 97.50 157 ASP A N 1
ATOM 1047 C CA . ASP A 1 157 ? -6.966 13.339 4.612 1.00 97.50 157 ASP A CA 1
ATOM 1048 C C . ASP A 1 157 ? -7.902 12.336 5.301 1.00 97.50 157 ASP A C 1
ATOM 1050 O O . ASP A 1 157 ? -8.687 12.691 6.183 1.00 97.50 157 ASP A O 1
ATOM 1054 N N . ARG A 1 158 ? -7.733 11.046 4.998 1.00 97.62 158 ARG A N 1
ATOM 1055 C CA . ARG A 1 158 ? -8.405 9.941 5.694 1.00 97.62 158 ARG A CA 1
ATOM 1056 C C . ARG A 1 158 ? -7.381 9.041 6.386 1.00 97.62 158 ARG A C 1
ATOM 1058 O O . ARG A 1 158 ? -6.307 8.781 5.867 1.00 97.62 158 ARG A O 1
ATOM 1065 N N . GLY A 1 159 ? -7.664 8.562 7.589 1.00 98.19 159 GLY A N 1
ATOM 1066 C CA . GLY A 1 159 ? -6.781 7.643 8.301 1.00 98.19 159 GLY A CA 1
ATOM 1067 C C . GLY A 1 159 ? -6.904 6.238 7.716 1.00 98.19 159 GLY A C 1
ATOM 1068 O O . GLY A 1 159 ? -6.214 5.872 6.763 1.00 98.19 159 GLY A O 1
ATOM 1069 N N . ILE A 1 160 ? -7.817 5.460 8.292 1.00 98.62 160 ILE A N 1
ATOM 1070 C CA . ILE A 1 160 ? -8.217 4.153 7.772 1.00 98.62 160 ILE A CA 1
ATOM 1071 C C . ILE A 1 160 ? -9.523 4.317 6.998 1.00 98.62 160 ILE A C 1
ATOM 1073 O O . ILE A 1 160 ? -10.542 4.649 7.604 1.00 98.62 160 ILE A O 1
ATOM 1077 N N . ASP A 1 161 ? -9.479 4.061 5.694 1.00 98.56 161 ASP A N 1
ATOM 1078 C CA . ASP A 1 161 ? -10.621 4.136 4.787 1.00 98.56 161 ASP A CA 1
ATOM 1079 C C . ASP A 1 161 ? -10.992 2.761 4.217 1.00 98.56 161 ASP A C 1
ATOM 1081 O O . ASP A 1 161 ? -10.134 2.019 3.728 1.00 98.56 161 ASP A O 1
ATOM 1085 N N . ILE A 1 162 ? -12.269 2.399 4.310 1.00 98.44 162 ILE A N 1
ATOM 1086 C CA . ILE A 1 162 ? -12.808 1.097 3.931 1.00 98.44 162 ILE A CA 1
ATOM 1087 C C . ILE A 1 162 ? -14.115 1.285 3.141 1.00 98.44 162 ILE A C 1
ATOM 1089 O O . ILE A 1 162 ? -15.186 1.460 3.731 1.00 98.44 162 ILE A O 1
ATOM 1093 N N . ASP A 1 163 ? -14.034 1.113 1.821 1.00 97.94 163 ASP A N 1
ATOM 1094 C CA . ASP A 1 163 ? -15.137 1.323 0.866 1.00 97.94 163 ASP A CA 1
ATOM 1095 C C . ASP A 1 163 ? -16.143 0.165 0.795 1.00 97.94 163 ASP A C 1
ATOM 1097 O O . ASP A 1 163 ? -17.294 0.332 0.379 1.00 97.94 163 ASP A O 1
ATOM 1101 N N . ALA A 1 164 ? -15.716 -1.047 1.163 1.00 97.00 164 ALA A N 1
ATOM 1102 C CA . ALA A 1 164 ? -16.526 -2.259 1.058 1.00 97.00 164 ALA A CA 1
ATOM 1103 C C . ALA A 1 164 ? -16.719 -2.956 2.411 1.00 97.00 164 ALA A C 1
ATOM 1105 O O . ALA A 1 164 ? -15.881 -2.884 3.307 1.00 97.00 164 ALA A O 1
ATOM 1106 N N . GLY A 1 165 ? -17.837 -3.670 2.566 1.00 97.69 165 GLY A N 1
ATOM 1107 C CA . GLY A 1 165 ? -18.078 -4.525 3.730 1.00 97.69 165 GLY A CA 1
ATOM 1108 C C . GLY A 1 165 ? -17.201 -5.787 3.739 1.00 97.69 165 GLY A C 1
ATOM 1109 O O . GLY A 1 165 ? -16.634 -6.192 2.723 1.00 97.69 165 GLY A O 1
ATOM 1110 N N . GLY A 1 166 ? -17.159 -6.479 4.879 1.00 98.12 166 GLY A N 1
ATOM 1111 C CA . GLY A 1 166 ? -16.485 -7.771 5.032 1.00 98.12 166 GLY A CA 1
ATOM 1112 C C . GLY A 1 166 ? -14.992 -7.700 5.361 1.00 98.12 166 GLY A C 1
ATOM 1113 O O . GLY A 1 166 ? -14.296 -8.697 5.191 1.00 98.12 166 GLY A O 1
ATOM 1114 N N . ASN A 1 167 ? -14.487 -6.556 5.816 1.00 98.69 167 ASN A N 1
ATOM 1115 C CA . ASN A 1 167 ? -13.116 -6.382 6.293 1.00 98.69 167 ASN A CA 1
ATOM 1116 C C . ASN A 1 167 ? -13.020 -6.530 7.817 1.00 98.69 167 ASN A C 1
ATOM 1118 O O . ASN A 1 167 ? -14.005 -6.357 8.540 1.00 98.69 167 ASN A O 1
ATOM 1122 N N . PHE A 1 168 ? -11.820 -6.844 8.305 1.00 98.50 168 PHE A N 1
ATOM 1123 C CA . PHE A 1 168 ? -11.492 -6.916 9.727 1.00 98.50 168 PHE A CA 1
ATOM 1124 C C . PHE A 1 168 ? -10.484 -5.821 10.089 1.00 98.50 168 PHE A C 1
ATOM 1126 O O . PHE A 1 168 ? -9.355 -5.842 9.594 1.00 98.50 168 PHE A O 1
ATOM 1133 N N . VAL A 1 169 ? -10.892 -4.874 10.940 1.00 98.62 169 VAL A N 1
ATOM 1134 C CA . VAL A 1 169 ? -10.139 -3.636 11.229 1.00 98.62 169 VAL A CA 1
ATOM 1135 C C . VAL A 1 169 ? -9.882 -3.515 12.729 1.00 98.62 169 VAL A C 1
ATOM 1137 O O . VAL A 1 169 ? -10.818 -3.323 13.508 1.00 98.62 169 VAL A O 1
ATOM 1140 N N . VAL A 1 170 ? -8.624 -3.649 13.151 1.00 98.38 170 VAL A N 1
ATOM 1141 C CA . VAL A 1 170 ? -8.272 -3.902 14.558 1.00 98.38 170 VAL A CA 1
ATOM 1142 C C . VAL A 1 170 ? -6.915 -3.289 14.931 1.00 98.38 170 VAL A C 1
ATOM 1144 O O . VAL A 1 170 ? -6.020 -3.251 14.096 1.00 98.38 170 VAL A O 1
ATOM 1147 N N . ARG A 1 171 ? -6.715 -2.861 16.185 1.00 97.75 171 ARG A N 1
ATOM 1148 C CA . ARG A 1 171 ? -5.415 -2.366 16.706 1.00 97.75 171 ARG A CA 1
ATOM 1149 C C . ARG A 1 171 ? -4.781 -1.196 15.944 1.00 97.75 171 ARG A C 1
ATOM 1151 O O . ARG A 1 171 ? -3.605 -0.923 16.159 1.00 97.75 171 ARG A O 1
ATOM 1158 N N . ASN A 1 172 ? -5.506 -0.528 15.053 1.00 98.38 172 ASN A N 1
ATOM 1159 C CA . ASN A 1 172 ? -4.956 0.597 14.306 1.00 98.38 172 ASN A CA 1
ATOM 1160 C C . ASN A 1 172 ? -4.922 1.847 15.181 1.00 98.38 172 ASN A C 1
ATOM 1162 O O . ASN A 1 172 ? -5.690 1.987 16.134 1.00 98.38 172 ASN A O 1
ATOM 1166 N N . ASP A 1 173 ? -4.023 2.745 14.827 1.00 97.44 173 ASP A N 1
ATOM 1167 C CA . ASP A 1 173 ? -3.823 4.037 15.449 1.00 97.44 173 ASP A CA 1
ATOM 1168 C C . ASP A 1 173 ? -4.024 5.102 14.372 1.00 97.44 173 ASP A C 1
ATOM 1170 O O . ASP A 1 173 ? -3.288 5.123 13.386 1.00 97.44 173 ASP A O 1
ATOM 1174 N N . ALA A 1 174 ? -5.042 5.948 14.530 1.00 98.00 174 ALA A N 1
ATOM 1175 C CA . ALA A 1 174 ? -5.322 7.023 13.594 1.00 98.00 174 ALA A CA 1
ATOM 1176 C C . ALA A 1 174 ? -5.433 8.362 14.323 1.00 98.00 174 ALA A C 1
ATOM 1178 O O . ALA A 1 174 ? -6.369 8.584 15.092 1.00 98.00 174 ALA A O 1
ATOM 1179 N N . SER A 1 175 ? -4.492 9.264 14.049 1.00 97.06 175 SER A N 1
ATOM 1180 C CA . SER A 1 175 ? -4.369 10.555 14.730 1.00 97.06 175 SER A CA 1
ATOM 1181 C C . SER A 1 175 ? -4.126 11.706 13.762 1.00 97.06 175 SER A C 1
ATOM 1183 O O . SER A 1 175 ? -3.439 11.569 12.752 1.00 97.06 175 SER A O 1
ATOM 1185 N N . ASN A 1 176 ? -4.664 12.884 14.080 1.00 96.00 176 ASN A N 1
ATOM 1186 C CA . ASN A 1 176 ? -4.480 14.106 13.288 1.00 96.00 176 ASN A CA 1
ATOM 1187 C C . ASN A 1 176 ? -4.837 13.980 11.791 1.00 96.00 176 ASN A C 1
ATOM 1189 O O . ASN A 1 176 ? -4.301 14.734 10.986 1.00 96.00 176 ASN A O 1
ATOM 1193 N N . ASN A 1 177 ? -5.709 13.044 11.406 1.00 97.00 177 ASN A N 1
ATOM 1194 C CA . ASN A 1 177 ? -6.267 13.000 10.052 1.00 97.00 177 ASN A CA 1
ATOM 1195 C C . ASN A 1 177 ? -7.501 13.913 9.965 1.00 97.00 177 ASN A C 1
ATOM 1197 O O . ASN A 1 177 ? -8.109 14.207 10.999 1.00 97.00 177 ASN A O 1
ATOM 1201 N N . THR A 1 178 ? -7.928 14.307 8.760 1.00 96.12 178 THR A N 1
ATOM 1202 C CA . THR A 1 178 ? -9.218 15.014 8.605 1.00 96.12 178 THR A CA 1
ATOM 1203 C C . THR A 1 178 ? -10.373 14.103 9.036 1.00 96.12 178 THR A C 1
ATOM 1205 O O . THR A 1 178 ? -11.234 14.520 9.812 1.00 96.12 178 THR A O 1
ATOM 1208 N N . THR A 1 179 ? -10.324 12.828 8.636 1.00 96.50 179 THR A N 1
ATOM 1209 C CA . THR A 1 179 ? -11.210 11.760 9.122 1.00 96.50 179 THR A CA 1
ATOM 1210 C C . THR A 1 179 ? -10.374 10.559 9.554 1.00 96.50 179 THR A C 1
ATOM 1212 O O . THR A 1 179 ? -9.724 9.935 8.729 1.00 96.50 179 THR A O 1
ATOM 1215 N N . ASN A 1 180 ? -10.373 10.190 10.839 1.00 97.88 180 ASN A N 1
ATOM 1216 C CA . ASN A 1 180 ? -9.515 9.098 11.336 1.00 97.88 180 ASN A CA 1
ATOM 1217 C C . ASN A 1 180 ? -9.945 7.698 10.870 1.00 97.88 180 ASN A C 1
ATOM 1219 O O . ASN A 1 180 ? -9.097 6.884 10.512 1.00 97.88 180 ASN A O 1
ATOM 1223 N N . TYR A 1 181 ? -11.247 7.420 10.880 1.00 98.06 181 TYR A N 1
ATOM 1224 C CA . TYR A 1 181 ? -11.814 6.150 10.431 1.00 98.06 181 TYR A CA 1
ATOM 1225 C C . TYR A 1 181 ? -13.026 6.449 9.555 1.00 98.06 181 TYR A C 1
ATOM 1227 O O . TYR A 1 181 ? -14.035 6.933 10.069 1.00 98.06 181 TYR A O 1
ATOM 1235 N N . ASP A 1 182 ? -12.920 6.153 8.264 1.00 97.69 182 ASP A N 1
ATOM 1236 C CA . ASP A 1 182 ? -14.039 6.135 7.326 1.00 97.69 182 ASP A CA 1
ATOM 1237 C C . ASP A 1 182 ? -14.310 4.673 6.968 1.00 97.69 182 ASP A C 1
ATOM 1239 O O . ASP A 1 182 ? -13.498 3.999 6.344 1.00 97.69 182 ASP A O 1
ATOM 1243 N N . VAL A 1 183 ? -15.369 4.097 7.531 1.00 97.56 183 VAL A N 1
ATOM 1244 C CA . VAL A 1 183 ? -15.609 2.653 7.433 1.00 97.56 183 VAL A CA 1
ATOM 1245 C C . VAL A 1 183 ? -17.062 2.418 7.086 1.00 97.56 183 VAL A C 1
ATOM 1247 O O . VAL A 1 183 ? -17.950 2.627 7.917 1.00 97.56 183 VAL A O 1
ATOM 1250 N N . VAL A 1 184 ? -17.304 1.912 5.876 1.00 97.44 184 VAL A N 1
ATOM 1251 C CA . VAL A 1 184 ? -18.653 1.548 5.443 1.00 97.44 184 VAL A CA 1
ATOM 1252 C C . VAL A 1 184 ? -19.251 0.441 6.324 1.00 97.44 184 VAL A C 1
ATOM 1254 O O . VAL A 1 184 ? -18.551 -0.359 6.957 1.00 97.44 184 VAL A O 1
ATOM 1257 N N . ALA A 1 185 ? -20.579 0.354 6.352 1.00 96.81 185 ALA A N 1
ATOM 1258 C CA . ALA A 1 185 ? -21.294 -0.701 7.059 1.00 96.81 185 ALA A CA 1
ATOM 1259 C C . ALA A 1 185 ? -20.940 -2.116 6.548 1.00 96.81 185 ALA A C 1
ATOM 1261 O O . ALA A 1 185 ? -20.591 -2.329 5.388 1.00 96.81 185 ALA A O 1
ATOM 1262 N N . GLY A 1 186 ? -21.092 -3.117 7.422 1.00 96.69 186 GLY A N 1
ATOM 1263 C CA . GLY A 1 186 ? -20.829 -4.525 7.094 1.00 96.69 186 GLY A CA 1
ATOM 1264 C C . GLY A 1 186 ? -19.388 -4.977 7.343 1.00 96.69 186 GLY A C 1
ATOM 1265 O O . GLY A 1 186 ? -19.029 -6.096 6.982 1.00 96.69 186 GLY A O 1
ATOM 1266 N N . ASN A 1 187 ? -18.563 -4.137 7.966 1.00 97.81 187 ASN A N 1
ATOM 1267 C CA . ASN A 1 187 ? -17.216 -4.481 8.412 1.00 97.81 187 ASN A CA 1
ATOM 1268 C C . ASN A 1 187 ? -17.203 -4.979 9.863 1.00 97.81 187 ASN A C 1
ATOM 1270 O O . ASN A 1 187 ? -18.030 -4.585 10.681 1.00 97.81 187 ASN A O 1
ATOM 1274 N N . THR A 1 188 ? -16.239 -5.841 10.187 1.00 96.94 188 THR A N 1
ATOM 1275 C CA . THR A 1 188 ? -15.934 -6.239 11.568 1.00 96.94 188 THR A CA 1
ATOM 1276 C C . THR A 1 188 ? -14.826 -5.327 12.088 1.00 96.94 188 THR A C 1
ATOM 1278 O O . THR A 1 188 ? -13.644 -5.676 12.047 1.00 96.94 188 THR A O 1
ATOM 1281 N N . ASN A 1 189 ? -15.194 -4.123 12.521 1.00 93.19 189 ASN A N 1
ATOM 1282 C CA . ASN A 1 189 ? -14.261 -3.193 13.148 1.00 93.19 189 ASN A CA 1
ATOM 1283 C C . ASN A 1 189 ? -14.261 -3.371 14.672 1.00 93.19 189 ASN A C 1
ATOM 1285 O O . ASN A 1 189 ? -15.287 -3.633 15.299 1.00 93.19 189 ASN A O 1
ATOM 1289 N N . ALA A 1 190 ? -13.089 -3.255 15.284 1.00 88.44 190 ALA A N 1
ATOM 1290 C CA . ALA A 1 190 ? -13.014 -3.106 16.726 1.00 88.44 190 ALA A CA 1
ATOM 1291 C C . ALA A 1 190 ? -13.467 -1.706 17.145 1.00 88.44 190 ALA A C 1
ATOM 1293 O O . ALA A 1 190 ? -13.357 -0.751 16.369 1.00 88.44 190 ALA A O 1
ATOM 1294 N N . ASN A 1 191 ? -13.925 -1.589 18.395 1.00 92.00 191 ASN A N 1
ATOM 1295 C CA . ASN A 1 191 ? -14.236 -0.307 19.017 1.00 92.00 191 ASN A CA 1
ATOM 1296 C C . ASN A 1 191 ? -13.098 0.694 18.803 1.00 92.00 191 ASN A C 1
ATOM 1298 O O . ASN A 1 191 ? -11.931 0.358 19.007 1.00 92.00 191 ASN A O 1
ATOM 1302 N N . VAL A 1 192 ? -13.471 1.915 18.432 1.00 95.56 192 VAL A N 1
ATOM 1303 C CA . VAL A 1 192 ? -12.557 3.052 18.399 1.00 95.56 192 VAL A CA 1
ATOM 1304 C C . VAL A 1 192 ? -12.561 3.687 19.784 1.00 95.56 192 VAL A C 1
ATOM 1306 O O . VAL A 1 192 ? -13.606 4.115 20.275 1.00 95.56 192 VAL A O 1
ATOM 1309 N N . GLU A 1 193 ? -11.406 3.698 20.433 1.00 94.81 193 GLU A N 1
ATOM 1310 C CA . GLU A 1 193 ? -11.194 4.302 21.743 1.00 94.81 193 GLU A CA 1
ATOM 1311 C C . GLU A 1 193 ? -10.382 5.593 21.598 1.00 94.81 193 GLU A C 1
ATOM 1313 O O . GLU A 1 193 ? -9.524 5.709 20.724 1.00 94.81 193 GLU A O 1
ATOM 1318 N N . THR A 1 194 ? -10.640 6.565 22.473 1.00 94.50 194 THR A N 1
ATOM 1319 C CA . THR A 1 194 ? -9.858 7.805 22.572 1.00 94.50 194 THR A CA 1
ATOM 1320 C C . THR A 1 194 ? -9.137 7.811 23.917 1.00 94.50 194 THR A C 1
ATOM 1322 O O . THR A 1 194 ? -9.736 8.204 24.925 1.00 94.50 194 THR A O 1
ATOM 1325 N N . PRO A 1 195 ? -7.896 7.293 23.983 1.00 91.44 195 PRO A N 1
ATOM 1326 C CA . PRO A 1 195 ? -7.118 7.247 25.212 1.00 91.44 195 PRO A CA 1
ATOM 1327 C C . PRO A 1 195 ? -6.960 8.624 25.867 1.00 91.44 195 PRO A C 1
ATOM 1329 O O . PRO A 1 195 ? -6.574 9.595 25.224 1.00 91.44 195 PRO A O 1
ATOM 1332 N N . GLY A 1 196 ? -7.229 8.702 27.171 1.00 88.19 196 GLY A N 1
ATOM 1333 C CA . GLY A 1 196 ? -6.891 9.861 28.000 1.00 88.19 196 GLY A CA 1
ATOM 1334 C C . GLY A 1 196 ? -5.534 9.704 28.695 1.00 88.19 196 GLY A C 1
ATOM 1335 O O . GLY A 1 196 ? -4.816 8.723 28.501 1.00 88.19 196 GLY A O 1
ATOM 1336 N N . ALA A 1 197 ? -5.196 10.648 29.575 1.00 88.12 197 ALA A N 1
ATOM 1337 C CA . ALA A 1 197 ? -4.023 10.511 30.438 1.00 88.12 197 ALA A CA 1
ATOM 1338 C C . ALA A 1 197 ? -4.114 9.240 31.310 1.00 88.12 197 ALA A C 1
ATOM 1340 O O . ALA A 1 197 ? -5.188 8.901 31.806 1.00 88.12 197 ALA A O 1
ATOM 1341 N N . ASN A 1 198 ? -2.979 8.564 31.530 1.00 87.31 198 ASN A N 1
ATOM 1342 C CA . ASN A 1 198 ? -2.888 7.298 32.280 1.00 87.31 198 ASN A CA 1
ATOM 1343 C C . ASN A 1 198 ? -3.755 6.165 31.701 1.00 87.31 198 ASN A C 1
ATOM 1345 O O . ASN A 1 198 ? -4.347 5.382 32.443 1.00 87.31 198 ASN A O 1
ATOM 1349 N N . PHE A 1 199 ? -3.846 6.094 30.372 1.00 87.25 199 PHE A N 1
ATOM 1350 C CA . PHE A 1 199 ? -4.622 5.079 29.675 1.00 87.25 199 PHE A CA 1
ATOM 1351 C C . PHE A 1 199 ? -4.232 3.647 30.073 1.00 87.25 199 PHE A C 1
ATOM 1353 O O . PHE A 1 199 ? -3.060 3.271 30.052 1.00 87.25 199 PHE A O 1
ATOM 1360 N N . VAL A 1 200 ? -5.247 2.836 30.382 1.00 86.75 200 VAL A N 1
ATOM 1361 C CA . VAL A 1 200 ? -5.125 1.397 30.625 1.00 86.75 200 VAL A CA 1
ATOM 1362 C C . VAL A 1 200 ? -6.012 0.664 29.631 1.00 86.75 200 VAL A C 1
ATOM 1364 O O . VAL A 1 200 ? -7.217 0.910 29.553 1.00 86.75 200 VAL A O 1
ATOM 1367 N N . LEU A 1 201 ? -5.418 -0.270 28.894 1.00 83.81 201 LEU A N 1
ATOM 1368 C CA . LEU A 1 201 ? -6.110 -1.006 27.849 1.00 83.81 201 LEU A CA 1
ATOM 1369 C C . LEU A 1 201 ? -6.830 -2.232 28.417 1.00 83.81 201 LEU A C 1
ATOM 1371 O O . LEU A 1 201 ? -6.198 -3.188 28.862 1.00 83.81 201 LEU A O 1
ATOM 1375 N N . THR A 1 202 ? -8.159 -2.233 28.347 1.00 86.06 202 THR A N 1
ATOM 1376 C CA . THR A 1 202 ? -8.991 -3.401 28.706 1.00 86.06 202 THR A CA 1
ATOM 1377 C C . THR A 1 202 ? -9.510 -4.157 27.482 1.00 86.06 202 THR A C 1
ATOM 1379 O O . THR A 1 202 ? -9.964 -5.294 27.603 1.00 86.06 202 THR A O 1
ATOM 1382 N N . ARG A 1 203 ? -9.397 -3.561 26.288 1.00 89.25 203 ARG A N 1
ATOM 1383 C CA . ARG A 1 203 ? -9.762 -4.161 25.000 1.00 89.25 203 ARG A CA 1
ATOM 1384 C C . ARG A 1 203 ? -8.525 -4.246 24.102 1.00 89.25 203 ARG A C 1
ATOM 1386 O O . ARG A 1 203 ? -8.293 -3.332 23.322 1.00 89.25 203 ARG A O 1
ATOM 1393 N N . PRO A 1 204 ? -7.733 -5.335 24.140 1.00 89.44 204 PRO A N 1
ATOM 1394 C CA . PRO A 1 204 ? -6.433 -5.408 23.454 1.00 89.44 204 PRO A CA 1
ATOM 1395 C C . PRO A 1 204 ? -6.506 -5.272 21.924 1.00 89.44 204 PRO A C 1
ATOM 1397 O O . PRO A 1 204 ? -5.480 -5.202 21.255 1.00 89.44 204 PRO A O 1
ATOM 1400 N N . TRP A 1 205 ? -7.714 -5.323 21.366 1.00 94.38 205 TRP A N 1
ATOM 1401 C CA . TRP A 1 205 ? -7.994 -5.276 19.937 1.00 94.38 205 TRP A CA 1
ATOM 1402 C C . TRP A 1 205 ? -8.616 -3.937 19.502 1.00 94.38 205 TRP A C 1
ATOM 1404 O O . TRP A 1 205 ? -8.906 -3.775 18.323 1.00 94.38 205 TRP A O 1
ATOM 1414 N N . ALA A 1 206 ? -8.823 -2.983 20.416 1.00 96.12 206 ALA A N 1
ATOM 1415 C CA . ALA A 1 206 ? -9.378 -1.673 20.084 1.00 96.12 206 ALA A CA 1
ATOM 1416 C C . ALA A 1 206 ? -8.538 -0.941 19.026 1.00 96.12 206 ALA A C 1
ATOM 1418 O O . ALA A 1 206 ? -7.322 -1.100 18.963 1.00 96.12 206 ALA A O 1
ATOM 1419 N N . ASN A 1 207 ? -9.218 -0.157 18.197 1.00 97.44 207 ASN A N 1
ATOM 1420 C CA . ASN A 1 207 ? -8.602 0.878 17.377 1.00 97.44 207 ASN A CA 1
ATOM 1421 C C . ASN A 1 207 ? -8.509 2.166 18.210 1.00 97.44 207 ASN A C 1
ATOM 1423 O O . ASN A 1 207 ? -9.315 2.360 19.122 1.00 97.44 207 ASN A O 1
ATOM 1427 N N . PHE A 1 208 ? -7.572 3.056 17.898 1.00 97.00 208 PHE A N 1
ATOM 1428 C CA . PHE A 1 208 ? -7.314 4.255 18.695 1.00 97.00 208 PHE A CA 1
ATOM 1429 C C . PHE A 1 208 ? -7.371 5.539 17.873 1.00 97.00 208 PHE A C 1
ATOM 1431 O O . PHE A 1 208 ? -7.008 5.552 16.694 1.00 97.00 208 PHE A O 1
ATOM 1438 N N . ILE A 1 209 ? -7.814 6.606 18.539 1.00 96.12 209 ILE A N 1
ATOM 1439 C CA . ILE A 1 209 ? -7.638 8.006 18.143 1.00 96.12 209 ILE A CA 1
ATOM 1440 C C . ILE A 1 209 ? -6.918 8.727 19.280 1.00 96.12 209 ILE A C 1
ATOM 1442 O O . ILE A 1 209 ? -7.405 8.681 20.410 1.00 96.12 209 ILE A O 1
ATOM 1446 N N . HIS A 1 210 ? -5.817 9.420 18.995 1.00 89.31 210 HIS A N 1
ATOM 1447 C CA . HIS A 1 210 ? -5.143 10.320 19.943 1.00 89.31 210 HIS A CA 1
ATOM 1448 C C . HIS A 1 210 ? -4.473 11.507 19.253 1.00 89.31 210 HIS A C 1
ATOM 1450 O O . HIS A 1 210 ? -4.541 11.567 18.007 1.00 89.31 210 HIS A O 1
#

Secondary structure (DSSP, 8-state):
--S-SEEE-TTEEEES-EEES-SS-SEEESSSS-EEEES-EEES-SSEEEEE-TTEEEES-EEES-SSEEEEE-SS-EEES-EEES-SSEEEEE-TT-EEES-EEES-SS-SEEE-SS-EEES-EEESTTTTT---EEEEE-SSS-EEES-EEESSSEEEEE-SSS-EEES-EEES-SEEEEE-TT-EEPPEE---TT---S-TT-EE--

pLDDT: mean 96.14, std 4.85, range [68.44, 98.94]

Foldseek 3Di:
DLAELEEEAAPDAAEQEEQEQYNEESYEYPYQHEYEAYLYEQENYQAESEAIHAAYEAANYWQELYAHWGYEYYELYEHENYEQENYQHERYEYEHLYEYYNYEQEHYLAESYEYEYNYEYEQYEQYQYNPPPGCYESYAYAYANYEAYQYEAENECEYHHYNDAHYEAWNYEAEHHVHRDHHDPRHNYAAEDEADPPDDDPDRTHYYYD